Protein AF-A0A9P6GUJ6-F1 (afdb_monomer)

Secondary structure (DSSP, 8-state):
--TTHHHHHHHHHHHHHT----HHHHHHHHHHHTB-TTSPBPPHHHHHHHHTTPPPPHHHHHHHHHHHHHHHHHHHHHHHHHHHHHHHTS-GGGSPPPPP--GGG--HHHHHHHHHHHHHHHHHS---SHHHHHHHHHHHHHHHHHHT----PPPTHHHHHHHHHHHHHHHHHHHHHHHTT----HHHHHHHHHHHHHTT--TT-HHHHHHHHHHHHHHHHHHHHHHHHHHHHHHTT-

Structure (mmCIF, N/CA/C/O backbone):
data_AF-A0A9P6GUJ6-F1
#
_entry.id   AF-A0A9P6GUJ6-F1
#
loop_
_atom_site.group_PDB
_atom_site.id
_atom_site.type_symbol
_atom_site.label_atom_id
_atom_site.label_alt_id
_atom_site.label_comp_id
_atom_site.label_asym_id
_atom_site.label_entity_id
_atom_site.label_seq_id
_atom_site.pdbx_PDB_ins_code
_atom_site.Cartn_x
_atom_site.Cartn_y
_atom_site.Cartn_z
_atom_site.occupancy
_atom_site.B_iso_or_equiv
_atom_site.auth_seq_id
_atom_site.auth_comp_id
_atom_site.auth_asym_id
_atom_site.auth_atom_id
_atom_site.pdbx_PDB_model_num
ATOM 1 N N . MET A 1 1 ? -22.674 45.393 -17.442 1.00 63.75 1 MET A N 1
ATOM 2 C CA . MET A 1 1 ? -22.631 45.263 -18.918 1.00 63.75 1 MET A CA 1
ATOM 3 C C . MET A 1 1 ? -23.116 46.574 -19.539 1.00 63.75 1 MET A C 1
ATOM 5 O O . MET A 1 1 ? -24.108 47.087 -19.028 1.00 63.75 1 MET A O 1
ATOM 9 N N . PRO A 1 2 ? -22.459 47.124 -20.577 1.00 63.38 2 PRO A N 1
ATOM 10 C CA . PRO A 1 2 ? -22.875 48.377 -21.221 1.00 63.38 2 PRO A CA 1
ATOM 11 C C . PRO A 1 2 ? -24.249 48.271 -21.907 1.00 63.38 2 PRO A C 1
ATOM 13 O O . PRO A 1 2 ? -24.712 47.166 -22.218 1.00 63.38 2 PRO A O 1
ATOM 16 N N . ARG A 1 3 ? -24.900 49.414 -22.176 1.00 65.94 3 ARG A N 1
ATOM 17 C CA . ARG A 1 3 ? -26.186 49.469 -22.902 1.00 65.94 3 ARG A CA 1
ATOM 18 C C . ARG A 1 3 ? -26.037 48.801 -24.281 1.00 65.94 3 ARG A C 1
ATOM 20 O O . ARG A 1 3 ? -25.078 49.056 -24.996 1.00 65.94 3 ARG A O 1
ATOM 27 N N . GLY A 1 4 ? -26.950 47.885 -24.617 1.00 76.06 4 GLY A N 1
ATOM 28 C CA . GLY A 1 4 ? -26.925 47.101 -25.865 1.00 76.06 4 GLY A CA 1
ATOM 29 C C . GLY A 1 4 ? -26.062 45.825 -25.853 1.00 76.06 4 GLY A C 1
ATOM 30 O O . GLY A 1 4 ? -26.286 44.940 -26.678 1.00 76.06 4 GLY A O 1
ATOM 31 N N . GLY A 1 5 ? -25.147 45.655 -24.889 1.00 81.12 5 GLY A N 1
ATOM 32 C CA . GLY A 1 5 ? -24.250 44.487 -24.834 1.00 81.12 5 GLY A CA 1
ATOM 33 C C . GLY A 1 5 ? -24.978 43.145 -24.695 1.00 81.12 5 GLY A C 1
ATOM 34 O O . GLY A 1 5 ? -24.567 42.145 -25.278 1.00 81.12 5 GLY A O 1
ATOM 35 N N . TRP A 1 6 ? -26.109 43.134 -23.986 1.00 85.56 6 TRP A N 1
ATOM 36 C CA . TRP A 1 6 ? -26.918 41.929 -23.784 1.00 85.56 6 TRP A CA 1
ATOM 37 C C . TRP A 1 6 ? -27.535 41.382 -25.071 1.00 85.56 6 TRP A C 1
ATOM 39 O O . TRP A 1 6 ? -27.671 40.169 -25.193 1.00 85.56 6 TRP A O 1
ATOM 49 N N . SER A 1 7 ? -27.900 42.253 -26.018 1.00 83.44 7 SER A N 1
ATOM 50 C CA . SER A 1 7 ? -28.468 41.803 -27.294 1.00 83.44 7 SER A CA 1
ATOM 51 C C . SER A 1 7 ? -27.398 41.114 -28.128 1.00 83.44 7 SER A C 1
ATOM 53 O O . SER A 1 7 ? -27.568 39.962 -28.501 1.00 83.44 7 SER A O 1
ATOM 55 N N . LYS A 1 8 ? -26.236 41.762 -28.285 1.00 83.38 8 LYS A N 1
ATOM 56 C CA . LYS A 1 8 ? -25.104 41.198 -29.031 1.00 83.38 8 LYS A CA 1
ATOM 57 C C . LYS A 1 8 ? -24.633 39.862 -28.446 1.00 83.38 8 LYS A C 1
ATOM 59 O O . LYS A 1 8 ? -24.398 38.915 -29.187 1.00 83.38 8 LYS A O 1
ATOM 64 N N . ALA A 1 9 ? -24.532 39.756 -27.119 1.00 83.19 9 ALA A N 1
ATOM 65 C CA . ALA A 1 9 ? -24.136 38.505 -26.470 1.00 83.19 9 ALA A CA 1
ATOM 66 C C . ALA A 1 9 ? -25.173 37.385 -26.651 1.00 83.19 9 ALA A C 1
ATOM 68 O O . ALA A 1 9 ? -24.791 36.239 -26.884 1.00 83.19 9 ALA A O 1
ATOM 69 N N . LYS A 1 10 ? -26.471 37.715 -26.594 1.00 87.81 10 LYS A N 1
ATOM 70 C CA . LYS A 1 10 ? -27.553 36.776 -26.917 1.00 87.81 10 LYS A CA 1
ATOM 71 C C . LYS A 1 10 ? -27.430 36.285 -28.355 1.00 87.81 10 LYS A C 1
ATOM 73 O O . LYS A 1 10 ? -27.536 35.085 -28.575 1.00 87.81 10 LYS A O 1
ATOM 78 N N . ASP A 1 11 ? -27.189 37.180 -29.310 1.00 87.31 11 ASP A N 1
ATOM 79 C CA . ASP A 1 11 ? -27.104 36.826 -30.731 1.00 87.31 11 ASP A CA 1
ATOM 80 C C . ASP A 1 11 ? -25.930 35.870 -30.996 1.00 87.31 11 ASP A C 1
ATOM 82 O O . ASP A 1 11 ? -26.108 34.835 -31.635 1.00 87.31 11 ASP A O 1
ATOM 86 N N . VAL A 1 12 ? -24.763 36.136 -30.396 1.00 86.75 12 VAL A N 1
ATOM 87 C CA . VAL A 1 12 ? -23.600 35.231 -30.458 1.00 86.75 12 VAL A CA 1
ATOM 88 C C . VAL A 1 12 ? -23.898 33.872 -29.815 1.00 86.75 12 VAL A C 1
ATOM 90 O O . VAL A 1 12 ? -23.532 32.834 -30.367 1.00 86.75 12 VAL A O 1
ATOM 93 N N . PHE A 1 13 ? -24.568 33.849 -28.659 1.00 85.69 13 PHE A N 1
ATOM 94 C CA . PHE A 1 13 ? -24.955 32.604 -27.990 1.00 85.69 13 PHE A CA 1
ATOM 95 C C . PHE A 1 13 ? -25.929 31.779 -28.843 1.00 85.69 13 PHE A C 1
ATOM 97 O O . PHE A 1 13 ? -25.705 30.588 -29.061 1.00 85.69 13 PHE A O 1
ATOM 104 N N . CYS A 1 14 ? -26.971 32.422 -29.370 1.00 86.75 14 CYS A N 1
ATOM 105 C CA . CYS A 1 14 ? -27.977 31.795 -30.223 1.00 86.75 14 CYS A CA 1
ATOM 106 C C . CYS A 1 14 ? -27.341 31.208 -31.490 1.00 86.75 14 CYS A C 1
ATOM 108 O O . CYS A 1 14 ? -27.601 30.055 -31.824 1.00 86.75 14 CYS A O 1
ATOM 110 N N . ALA A 1 15 ? -26.429 31.949 -32.132 1.00 86.88 15 ALA A N 1
ATOM 111 C CA . ALA A 1 15 ? -25.692 31.479 -33.302 1.00 86.88 15 ALA A CA 1
ATOM 112 C C . ALA A 1 15 ? -24.793 30.270 -32.988 1.00 86.88 15 ALA A C 1
ATOM 114 O O . ALA A 1 15 ? -24.805 29.277 -33.714 1.00 86.88 15 ALA A O 1
ATOM 115 N N . LYS A 1 16 ? -24.033 30.319 -31.885 1.00 89.25 16 LYS A N 1
ATOM 116 C CA . LYS A 1 16 ? -23.068 29.266 -31.529 1.00 89.25 16 LYS A CA 1
ATOM 117 C C . LYS A 1 16 ? -23.735 27.962 -31.091 1.00 89.25 16 LYS A C 1
ATOM 119 O O . LYS A 1 16 ? -23.236 26.888 -31.410 1.00 89.25 16 LYS A O 1
ATOM 124 N N . PHE A 1 17 ? -24.842 28.058 -30.361 1.00 83.06 17 PHE A N 1
ATOM 125 C CA . PHE A 1 17 ? -25.548 26.902 -29.804 1.00 83.06 17 PHE A CA 1
ATOM 126 C C . PHE A 1 17 ? -26.830 26.547 -30.568 1.00 83.06 17 PHE A C 1
ATOM 128 O O . PHE A 1 17 ? -27.586 25.700 -30.102 1.00 83.06 17 PHE A O 1
ATOM 135 N N . ARG A 1 18 ? -27.079 27.188 -31.723 1.00 83.31 18 ARG A N 1
ATOM 136 C CA . ARG A 1 18 ? -28.279 27.007 -32.565 1.00 83.31 18 ARG A CA 1
ATOM 137 C C . ARG A 1 18 ? -29.584 27.051 -31.759 1.00 83.31 18 ARG A C 1
ATOM 139 O O . ARG A 1 18 ? -30.491 26.255 -31.975 1.00 83.31 18 ARG A O 1
ATOM 146 N N . SER A 1 19 ? -29.654 27.969 -30.800 1.00 80.00 19 SER A N 1
ATOM 147 C CA . SER A 1 19 ? -30.815 28.161 -29.926 1.00 80.00 19 SER A CA 1
ATOM 148 C C . SER A 1 19 ? -31.506 29.483 -30.246 1.00 80.00 19 SER A C 1
ATOM 150 O O . SER A 1 19 ? -30.866 30.405 -30.744 1.00 80.00 19 SER A O 1
ATOM 152 N N . ASN A 1 20 ? -32.808 29.593 -29.969 1.00 84.00 20 ASN A N 1
ATOM 153 C CA . ASN A 1 20 ? -33.551 30.845 -30.119 1.00 84.00 20 ASN A CA 1
ATOM 154 C C . ASN A 1 20 ? -34.115 31.264 -28.760 1.00 84.00 20 ASN A C 1
ATOM 156 O O . ASN A 1 20 ? -35.197 30.840 -28.365 1.00 84.00 20 ASN A O 1
ATOM 160 N N . VAL A 1 21 ? -33.331 32.046 -28.017 1.00 86.00 21 VAL A N 1
ATOM 161 C CA . VAL A 1 21 ? -33.667 32.470 -26.654 1.00 86.00 21 VAL A CA 1
ATOM 162 C C . VAL A 1 21 ? -33.874 33.980 -26.627 1.00 86.00 21 VAL A C 1
ATOM 164 O O . VAL A 1 21 ? -33.055 34.742 -27.142 1.00 86.00 21 VAL A O 1
ATOM 167 N N . GLY A 1 22 ? -34.959 34.435 -25.995 1.00 87.12 22 GLY A N 1
ATOM 168 C CA . GLY A 1 22 ? -35.238 35.861 -25.821 1.00 87.12 22 GLY A CA 1
ATOM 169 C C . GLY A 1 22 ? -34.239 36.549 -24.881 1.00 87.12 22 GLY A C 1
ATOM 170 O O . GLY A 1 22 ? -33.685 35.939 -23.969 1.00 87.12 22 GLY A O 1
ATOM 171 N N . THR A 1 23 ? -34.028 37.862 -25.032 1.00 84.19 23 THR A N 1
ATOM 172 C CA . THR A 1 23 ? -33.016 38.613 -24.253 1.00 84.19 23 THR A CA 1
ATOM 173 C C . THR A 1 23 ? -33.232 38.545 -22.739 1.00 84.19 23 THR A C 1
ATOM 175 O O . THR A 1 23 ? -32.266 38.535 -21.976 1.00 84.19 23 THR A O 1
ATOM 178 N N . LYS A 1 24 ? -34.489 38.499 -22.280 1.00 84.06 24 LYS A N 1
ATOM 179 C CA . LYS A 1 24 ? -34.817 38.361 -20.849 1.00 84.06 24 LYS A CA 1
ATOM 180 C C . LYS A 1 24 ? -34.428 36.983 -20.309 1.00 84.06 24 LYS A C 1
ATOM 182 O O . LYS A 1 24 ? -33.882 36.882 -19.215 1.00 84.06 24 LYS A O 1
ATOM 187 N N . GLU A 1 25 ? -34.667 35.942 -21.090 1.00 84.06 25 GLU A N 1
ATOM 188 C CA . GLU A 1 25 ? -34.376 34.566 -20.706 1.00 84.06 25 GLU A CA 1
ATOM 189 C C . GLU A 1 25 ? -32.876 34.272 -20.765 1.00 84.06 25 GLU A C 1
ATOM 191 O O . GLU A 1 25 ? -32.320 33.724 -19.817 1.00 84.06 25 GLU A O 1
ATOM 196 N N . PHE A 1 26 ? -32.183 34.791 -21.782 1.00 85.31 26 PHE A N 1
ATOM 197 C CA . PHE A 1 26 ? -30.724 34.762 -21.849 1.00 85.31 26 PHE A CA 1
ATOM 198 C C . PHE A 1 26 ? -30.077 35.427 -20.623 1.00 85.31 26 PHE A C 1
ATOM 200 O O . PHE A 1 26 ? -29.163 34.864 -20.023 1.00 85.31 26 PHE A O 1
ATOM 207 N N . LYS A 1 27 ? -30.590 36.588 -20.186 1.00 84.19 27 LYS A N 1
ATOM 208 C CA . LYS A 1 27 ? -30.135 37.243 -18.946 1.00 84.19 27 LYS A CA 1
ATOM 209 C C . LYS A 1 27 ? -30.327 36.351 -17.720 1.00 84.19 27 LYS A C 1
ATOM 211 O O . LYS A 1 27 ? -29.424 36.274 -16.893 1.00 84.19 27 LYS A O 1
ATOM 216 N N . LYS A 1 28 ? -31.468 35.665 -17.611 1.00 83.56 28 LYS A N 1
ATOM 217 C CA . LYS A 1 28 ? -31.773 34.762 -16.491 1.00 83.56 28 LYS A CA 1
ATOM 218 C C . LYS A 1 28 ? -30.835 33.550 -16.470 1.00 83.56 28 LYS A C 1
ATOM 220 O O . LYS A 1 28 ? -30.331 33.192 -15.409 1.00 83.56 28 LYS A O 1
ATOM 225 N N . ILE A 1 29 ? -30.553 32.961 -17.634 1.00 81.88 29 ILE A N 1
ATOM 226 C CA . ILE A 1 29 ? -29.597 31.852 -17.787 1.00 81.88 29 ILE A CA 1
ATOM 227 C C . ILE A 1 29 ? -28.187 32.305 -17.398 1.00 81.88 29 ILE A C 1
ATOM 229 O O . ILE A 1 29 ? -27.529 31.642 -16.597 1.00 81.88 29 ILE A O 1
ATOM 233 N N . ALA A 1 30 ? -27.744 33.455 -17.910 1.00 79.31 30 ALA A N 1
ATOM 234 C CA . ALA A 1 30 ? -26.434 34.015 -17.593 1.00 79.31 30 ALA A CA 1
ATOM 235 C C . ALA A 1 30 ? -26.290 34.322 -16.094 1.00 79.31 30 ALA A C 1
ATOM 237 O O . ALA A 1 30 ? -25.275 33.990 -15.493 1.00 79.31 30 ALA A O 1
ATOM 238 N N . GLN A 1 31 ? -27.319 34.898 -15.468 1.00 77.56 31 GLN A N 1
ATOM 239 C CA . GLN A 1 31 ? -27.329 35.151 -14.026 1.00 77.56 31 GLN A CA 1
ATOM 240 C C . GLN A 1 31 ? -27.263 33.850 -13.225 1.00 77.56 31 GLN A C 1
ATOM 242 O O . GLN A 1 31 ? -26.447 33.757 -12.314 1.00 77.56 31 GLN A O 1
ATOM 247 N N . LYS A 1 32 ? -28.040 32.825 -13.601 1.00 78.56 32 LYS A N 1
ATOM 248 C CA . LYS A 1 32 ? -28.014 31.508 -12.946 1.00 78.56 32 LYS A CA 1
ATOM 249 C C . LYS A 1 32 ? -26.631 30.856 -13.026 1.00 78.56 32 LYS A C 1
ATOM 251 O O . LYS A 1 32 ? -26.165 30.317 -12.032 1.00 78.56 32 LYS A O 1
ATOM 256 N N . ALA A 1 33 ? -25.961 30.948 -14.175 1.00 72.44 33 ALA A N 1
ATOM 257 C CA . ALA A 1 33 ? -24.599 30.440 -14.352 1.00 72.44 33 ALA A CA 1
ATOM 258 C C . ALA A 1 33 ? -23.551 31.200 -13.515 1.00 72.44 33 ALA A C 1
ATOM 260 O O . ALA A 1 33 ? -22.499 30.653 -13.206 1.00 72.44 33 ALA A O 1
ATOM 261 N N . LEU A 1 34 ? -23.845 32.447 -13.142 1.00 68.56 34 LEU A N 1
ATOM 262 C CA . LEU A 1 34 ? -23.007 33.294 -12.293 1.00 68.56 34 LEU A CA 1
ATOM 263 C C . LEU A 1 34 ? -23.439 33.277 -10.819 1.00 68.56 34 LEU A C 1
ATOM 265 O O . LEU A 1 34 ? -22.920 34.062 -10.033 1.00 68.56 34 LEU A O 1
ATOM 269 N N . THR A 1 35 ? -24.389 32.426 -10.423 1.00 71.31 35 THR A N 1
ATOM 270 C CA . THR A 1 35 ? -24.798 32.288 -9.018 1.00 71.31 35 THR A CA 1
ATOM 271 C C . THR A 1 35 ? -24.173 31.020 -8.442 1.00 71.31 35 THR A C 1
ATOM 273 O O . THR A 1 35 ? -24.296 29.950 -9.036 1.00 71.31 35 THR A O 1
ATOM 276 N N . SER A 1 36 ? -23.485 31.124 -7.305 1.00 63.53 36 SER A N 1
ATOM 277 C CA . SER A 1 36 ? -22.897 29.964 -6.630 1.00 63.53 36 SER A CA 1
ATOM 278 C C . SER A 1 36 ? -23.980 29.048 -6.041 1.00 63.53 36 SER A C 1
ATOM 280 O O . SER A 1 36 ? -25.140 29.440 -5.890 1.00 63.53 36 SER A O 1
ATOM 282 N N . SER A 1 37 ? -23.602 27.834 -5.629 1.00 62.38 37 SER A N 1
ATOM 283 C CA . SER A 1 37 ? -24.500 26.892 -4.938 1.00 62.38 37 SER A CA 1
ATOM 284 C C . SER A 1 37 ? -25.066 27.428 -3.615 1.00 62.38 37 SER A C 1
ATOM 286 O O . SER A 1 37 ? -26.081 26.925 -3.144 1.00 62.38 37 SER A O 1
ATOM 288 N N . SER A 1 38 ? -24.453 28.467 -3.037 1.00 63.66 38 SER A N 1
ATOM 289 C CA . SER A 1 38 ? -24.934 29.182 -1.848 1.00 63.66 38 SER A CA 1
ATOM 290 C C . SER A 1 38 ? -25.858 30.369 -2.164 1.00 63.66 38 SER A C 1
ATOM 292 O O . SER A 1 38 ? -26.206 31.130 -1.264 1.00 63.66 38 SER A O 1
ATOM 294 N N . GLY A 1 39 ? -26.254 30.557 -3.430 1.00 65.56 39 GLY A N 1
ATOM 295 C CA . GLY A 1 39 ? -27.200 31.596 -3.854 1.00 65.56 39 GLY A CA 1
ATOM 296 C C . GLY A 1 39 ? -26.613 33.010 -3.944 1.00 65.56 39 GLY A C 1
ATOM 297 O O . GLY A 1 39 ? -27.345 33.957 -4.228 1.00 65.56 39 GLY A O 1
ATOM 298 N N . ARG A 1 40 ? -25.300 33.177 -3.735 1.00 71.00 40 ARG A N 1
ATOM 299 C CA . ARG A 1 40 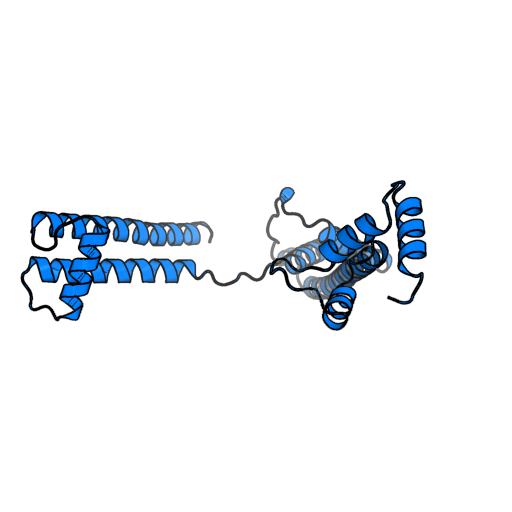? -24.607 34.464 -3.898 1.00 71.00 40 ARG A CA 1
ATOM 300 C C . ARG A 1 40 ? -24.135 34.639 -5.341 1.00 71.00 40 ARG A C 1
ATOM 302 O O . ARG A 1 40 ? -23.658 33.695 -5.968 1.00 71.00 40 ARG A O 1
ATOM 309 N N . GLN A 1 41 ? -24.265 35.852 -5.876 1.00 66.94 41 GLN A N 1
ATOM 310 C CA . GLN A 1 41 ? -23.728 36.182 -7.197 1.00 66.94 41 GLN A CA 1
ATOM 311 C C . GLN A 1 41 ? -22.198 36.214 -7.139 1.00 66.94 41 GLN A C 1
ATOM 313 O O . GLN A 1 41 ? -21.624 36.888 -6.286 1.00 66.94 41 GLN A O 1
ATOM 318 N N . CYS A 1 42 ? -21.560 35.482 -8.048 1.00 63.88 42 CYS A N 1
ATOM 319 C CA . CYS A 1 42 ? -20.115 35.439 -8.210 1.00 63.88 42 CYS A CA 1
ATOM 320 C C . CYS A 1 42 ? -19.611 36.838 -8.578 1.00 63.88 42 CYS A C 1
ATOM 322 O O . CYS A 1 42 ? -20.064 37.442 -9.557 1.00 63.88 42 CYS A O 1
ATOM 324 N N . SER A 1 43 ? -18.699 37.380 -7.771 1.00 64.06 43 SER A N 1
ATOM 325 C CA . SER A 1 43 ? -18.109 38.688 -8.045 1.00 64.06 43 SER A CA 1
ATOM 326 C C . SER A 1 43 ? -17.198 38.623 -9.277 1.00 64.06 43 SER A C 1
ATOM 328 O O . SER A 1 43 ? -16.596 37.592 -9.568 1.00 64.06 43 SER A O 1
ATOM 330 N N . ASN A 1 44 ? -17.013 39.744 -9.989 1.00 61.81 44 ASN A N 1
ATOM 331 C CA . ASN A 1 44 ? -16.054 39.811 -11.107 1.00 61.81 44 ASN A CA 1
ATOM 332 C C . ASN A 1 44 ? -14.643 39.353 -10.691 1.00 61.81 44 ASN A C 1
ATOM 334 O O . ASN A 1 44 ? -13.919 38.768 -11.492 1.00 61.81 44 ASN A O 1
ATOM 338 N N . ARG A 1 45 ? -14.258 39.603 -9.433 1.00 62.00 45 ARG A N 1
ATOM 339 C CA . ARG A 1 45 ? -12.975 39.174 -8.874 1.00 62.00 45 ARG A CA 1
ATOM 340 C C . ARG A 1 45 ? -12.907 37.652 -8.728 1.00 62.00 45 ARG A C 1
ATOM 342 O O . ARG A 1 45 ? -11.916 37.062 -9.139 1.00 62.00 45 ARG A O 1
ATOM 349 N N . GLU A 1 46 ? -13.951 37.018 -8.198 1.00 64.88 46 GLU A N 1
ATOM 350 C CA . GLU A 1 46 ? -14.037 35.553 -8.082 1.00 64.88 46 GLU A CA 1
ATOM 351 C C . GLU A 1 46 ? -14.118 34.870 -9.449 1.00 64.88 46 GLU A C 1
ATOM 353 O O . GLU A 1 46 ? -13.421 33.886 -9.671 1.00 64.88 46 GLU A O 1
ATOM 358 N N . PHE A 1 47 ? -14.873 35.426 -10.400 1.00 61.19 47 PHE A N 1
ATOM 359 C CA . PHE A 1 47 ? -14.941 34.904 -11.766 1.00 61.19 47 PHE A CA 1
ATOM 360 C C . PHE A 1 47 ? -13.572 34.939 -12.462 1.00 61.19 47 PHE A C 1
ATOM 362 O O . PHE A 1 47 ? -13.178 33.976 -13.116 1.00 61.19 47 PHE A O 1
ATOM 369 N N . MET A 1 48 ? -12.808 36.022 -12.285 1.00 58.19 48 MET A N 1
ATOM 370 C CA . MET A 1 48 ? -11.445 36.125 -12.820 1.00 58.19 48 MET A CA 1
ATOM 371 C C . MET A 1 48 ? -10.462 35.179 -12.110 1.00 58.19 48 MET A C 1
ATOM 373 O O . MET A 1 48 ? -9.563 34.650 -12.762 1.00 58.19 48 MET A O 1
ATOM 377 N N . LEU A 1 49 ? -10.653 34.917 -10.810 1.00 60.59 49 LEU A N 1
ATOM 378 C CA . LEU A 1 49 ? -9.879 33.931 -10.040 1.00 60.59 49 LEU A CA 1
ATOM 379 C C . LEU A 1 49 ? -10.242 32.472 -10.384 1.00 60.59 49 LEU A C 1
ATOM 381 O O . LEU A 1 49 ? -9.404 31.581 -10.257 1.00 60.59 49 LEU A O 1
ATOM 385 N N . GLU A 1 50 ? -11.469 32.196 -10.829 1.00 53.38 50 GLU A N 1
ATOM 386 C CA . GLU A 1 50 ? -11.829 30.900 -11.416 1.00 53.38 50 GLU A CA 1
ATOM 387 C C . GLU A 1 50 ? -11.356 30.772 -12.868 1.00 53.38 50 GLU A C 1
ATOM 389 O O . GLU A 1 50 ? -10.972 29.685 -13.295 1.00 53.38 50 GLU A O 1
ATOM 394 N N . ALA A 1 51 ? -11.298 31.869 -13.627 1.00 50.75 51 ALA A N 1
ATOM 395 C CA . ALA A 1 51 ? -10.761 31.871 -14.985 1.00 50.75 51 ALA A CA 1
ATOM 396 C C . ALA A 1 51 ? -9.248 31.579 -15.031 1.00 50.75 51 ALA A C 1
ATOM 398 O O . ALA A 1 51 ? -8.765 31.040 -16.026 1.00 50.75 51 ALA A O 1
ATOM 399 N N . THR A 1 52 ? -8.491 31.863 -13.967 1.00 50.38 52 THR A N 1
ATOM 400 C CA . THR A 1 52 ? -7.104 31.382 -13.813 1.00 50.38 52 THR A CA 1
ATOM 401 C C . THR A 1 52 ? -7.018 29.880 -13.519 1.00 50.38 52 THR A C 1
ATOM 403 O O . THR A 1 52 ? -5.977 29.281 -13.768 1.00 50.38 52 THR A O 1
ATOM 406 N N . LYS A 1 53 ? -8.118 29.227 -13.118 1.00 52.56 53 LYS A N 1
ATOM 407 C CA . LYS A 1 53 ? -8.286 27.759 -13.113 1.00 52.56 53 LYS A CA 1
ATOM 408 C C . LYS A 1 53 ? -8.898 27.256 -14.432 1.00 52.56 53 LYS A C 1
ATOM 410 O O . LYS A 1 53 ? -9.736 26.353 -14.433 1.00 52.56 53 LYS A O 1
ATOM 415 N N . ARG A 1 54 ? -8.534 27.866 -15.569 1.00 53.34 54 ARG A N 1
ATOM 416 C CA . ARG A 1 54 ? -8.978 27.453 -16.913 1.00 53.34 54 ARG A CA 1
ATOM 417 C C . ARG A 1 54 ? -8.846 25.935 -17.065 1.00 53.34 54 ARG A C 1
ATOM 419 O O . ARG A 1 54 ? -7.788 25.370 -16.803 1.00 53.34 54 ARG A O 1
ATOM 426 N N . ARG A 1 55 ? -9.920 25.287 -17.533 1.00 56.22 55 ARG A N 1
ATOM 427 C CA . ARG A 1 55 ? -9.873 23.907 -18.038 1.00 56.22 55 ARG A CA 1
ATOM 428 C C . ARG A 1 55 ? -8.720 23.832 -19.040 1.00 56.22 55 ARG A C 1
ATOM 430 O O . ARG A 1 55 ? -8.746 24.573 -20.023 1.00 56.22 55 ARG A O 1
ATOM 437 N N . LYS A 1 56 ? -7.709 23.008 -18.750 1.00 59.75 56 LYS A N 1
ATOM 438 C CA . LYS A 1 56 ? -6.546 22.824 -19.626 1.00 59.75 56 LYS A CA 1
ATOM 439 C C . LYS A 1 56 ? -7.044 22.523 -21.039 1.00 59.75 56 LYS A C 1
ATOM 441 O O . LYS A 1 56 ? -7.943 21.697 -21.216 1.00 59.75 56 LYS A O 1
ATOM 446 N N . THR A 1 57 ? -6.531 23.240 -22.034 1.00 65.25 57 THR A N 1
ATOM 447 C CA . THR A 1 57 ? -6.839 22.920 -23.429 1.00 65.25 57 THR A CA 1
ATOM 448 C C . THR A 1 57 ? -6.179 21.593 -23.775 1.00 65.25 57 THR A C 1
ATOM 450 O O . THR A 1 57 ? -5.161 21.217 -23.196 1.00 65.25 57 THR A O 1
ATOM 453 N N . VAL A 1 58 ? -6.753 20.878 -24.736 1.00 59.91 58 VAL A N 1
ATOM 454 C CA . VAL A 1 58 ? -6.232 19.584 -25.191 1.00 59.91 58 VAL A CA 1
ATOM 455 C C . VAL A 1 58 ? -4.743 19.680 -25.563 1.00 59.91 58 VAL A C 1
ATOM 457 O O . VAL A 1 58 ? -3.969 18.818 -25.172 1.00 59.91 58 VAL A O 1
ATOM 460 N N . LEU A 1 59 ? -4.321 20.782 -26.195 1.00 63.44 59 LEU A N 1
ATOM 461 C CA . LEU A 1 59 ? -2.914 21.059 -26.514 1.00 63.44 59 LEU A CA 1
ATOM 462 C C . LEU A 1 59 ? -2.024 21.159 -25.266 1.00 63.44 59 LEU A C 1
ATOM 464 O O . LEU A 1 59 ? -1.008 20.481 -25.203 1.00 63.44 59 LEU A O 1
ATOM 468 N N . THR A 1 60 ? -2.441 21.906 -24.238 1.00 65.94 60 THR A N 1
ATOM 469 C CA . THR A 1 60 ? -1.665 22.003 -22.985 1.00 65.94 60 THR A CA 1
ATOM 470 C C . THR A 1 60 ? -1.551 20.664 -22.252 1.00 65.94 60 THR A C 1
ATOM 472 O O . THR A 1 60 ? -0.527 20.388 -21.642 1.00 65.94 60 THR A O 1
ATOM 475 N N . LEU A 1 61 ? -2.566 19.795 -22.344 1.00 61.44 61 LEU A N 1
ATOM 476 C CA . LEU A 1 61 ? -2.496 18.436 -21.793 1.00 61.44 61 LEU A CA 1
ATOM 477 C C . LEU A 1 61 ? -1.533 17.549 -22.592 1.00 61.44 61 LEU A C 1
ATOM 479 O O . LEU A 1 61 ? -0.786 16.778 -21.997 1.00 61.44 61 LEU A O 1
ATOM 483 N N . PHE A 1 62 ? -1.529 17.660 -23.923 1.00 60.78 62 PHE A N 1
ATOM 484 C CA . PHE A 1 62 ? -0.575 16.945 -24.773 1.00 60.78 62 PHE A CA 1
ATOM 485 C C . PHE A 1 62 ? 0.867 17.382 -24.508 1.00 60.78 62 PHE A C 1
ATOM 487 O O . PHE A 1 62 ? 1.734 16.524 -24.362 1.00 60.78 62 PHE A O 1
ATOM 494 N N . GLU A 1 63 ? 1.124 18.684 -24.389 1.00 65.75 63 GLU A N 1
ATOM 495 C CA . GLU A 1 63 ? 2.449 19.224 -24.064 1.00 65.75 63 GLU A CA 1
ATOM 496 C C . GLU A 1 63 ? 2.929 18.738 -22.691 1.00 65.75 63 GLU A C 1
ATOM 498 O O . GLU A 1 63 ? 4.041 18.228 -22.569 1.00 65.75 63 GLU A O 1
ATOM 503 N N . GLU A 1 64 ? 2.077 18.808 -21.665 1.00 65.31 64 GLU A N 1
ATOM 504 C CA . GLU A 1 64 ? 2.401 18.305 -20.326 1.00 65.31 64 GLU A CA 1
ATOM 505 C C . GLU A 1 64 ? 2.682 16.794 -20.315 1.00 65.31 64 GLU A C 1
ATOM 507 O O . GLU A 1 64 ? 3.660 16.361 -19.702 1.00 65.31 64 GLU A O 1
ATOM 512 N N . ASN A 1 65 ? 1.869 15.992 -21.014 1.00 65.88 65 ASN A N 1
ATOM 513 C CA . ASN A 1 65 ? 2.105 14.554 -21.158 1.00 65.88 65 ASN A CA 1
ATOM 514 C C . ASN A 1 65 ? 3.433 14.281 -21.879 1.00 65.88 65 ASN A C 1
ATOM 516 O O . ASN A 1 65 ? 4.222 13.461 -21.421 1.00 65.88 65 ASN A O 1
ATOM 520 N N . THR A 1 66 ? 3.734 15.030 -22.941 1.00 78.38 66 THR A N 1
ATOM 521 C CA . THR A 1 66 ? 4.991 14.906 -23.697 1.00 78.38 66 THR A CA 1
ATOM 522 C C . THR A 1 66 ? 6.207 15.229 -22.824 1.00 78.38 66 THR A C 1
ATOM 524 O O . THR A 1 66 ? 7.214 14.519 -22.861 1.00 78.38 66 THR A O 1
ATOM 527 N N . LEU A 1 67 ? 6.120 16.265 -21.984 1.00 83.75 67 LEU A N 1
ATOM 528 C CA . LEU A 1 67 ? 7.177 16.616 -21.032 1.00 83.75 67 LEU A CA 1
ATOM 529 C C . LEU A 1 67 ? 7.350 15.545 -19.950 1.00 83.75 67 LEU A C 1
ATOM 531 O O . LEU A 1 67 ? 8.478 15.213 -19.582 1.00 83.75 67 LEU A O 1
ATOM 535 N N . PHE A 1 68 ? 6.248 14.978 -19.456 1.00 85.44 68 PHE A N 1
ATOM 536 C CA . PHE A 1 68 ? 6.274 13.893 -18.479 1.00 85.44 68 PHE A CA 1
ATOM 537 C C . PHE A 1 68 ? 6.932 12.627 -19.043 1.00 85.44 68 PHE A C 1
ATOM 539 O O . PHE A 1 68 ? 7.819 12.058 -18.404 1.00 85.44 68 PHE A O 1
ATOM 546 N N . GLU A 1 69 ? 6.559 12.214 -20.253 1.00 87.62 69 GLU A N 1
ATOM 547 C CA . GLU A 1 69 ? 7.168 11.070 -20.935 1.00 87.62 69 GLU A CA 1
ATOM 548 C C . GLU A 1 69 ? 8.654 11.307 -21.223 1.00 87.62 69 GLU A C 1
ATOM 550 O O . GLU A 1 69 ? 9.481 10.426 -20.984 1.00 87.62 69 GLU A O 1
ATOM 555 N N . SER A 1 70 ? 9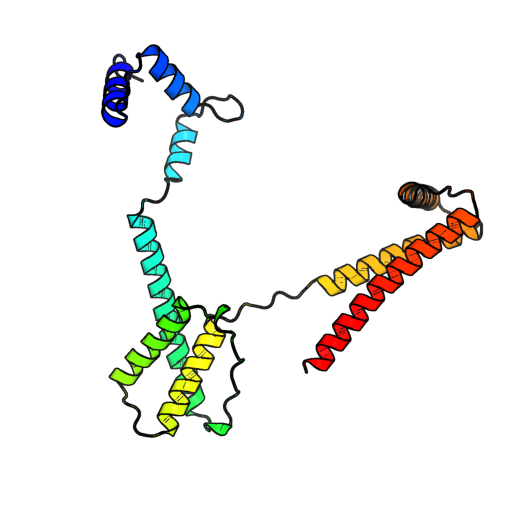.014 12.518 -21.658 1.00 86.88 70 SER A N 1
ATOM 556 C CA . SER A 1 70 ? 10.411 12.907 -21.894 1.00 86.88 70 SER A CA 1
ATOM 557 C C . SER A 1 70 ? 11.241 12.847 -20.612 1.00 86.88 70 SER A C 1
ATOM 559 O O . SER A 1 70 ? 12.377 12.375 -20.624 1.00 86.88 70 SER A O 1
ATOM 561 N N . LYS A 1 71 ? 10.663 13.263 -19.478 1.00 91.62 71 LYS A N 1
ATOM 562 C CA . LYS A 1 71 ? 11.309 13.139 -18.169 1.00 91.62 71 LYS A CA 1
ATOM 563 C C . LYS A 1 71 ? 11.547 11.675 -17.799 1.00 91.62 71 LYS A C 1
ATOM 565 O O . LYS A 1 71 ? 12.655 11.335 -17.402 1.00 91.62 71 LYS A O 1
ATOM 570 N N . ILE A 1 72 ? 10.550 10.804 -17.980 1.00 92.31 72 ILE A N 1
ATOM 571 C CA . ILE A 1 72 ? 10.698 9.360 -17.725 1.00 92.31 72 ILE A CA 1
ATOM 572 C C . ILE A 1 72 ? 11.813 8.767 -18.591 1.00 92.31 72 ILE A C 1
ATOM 574 O O . ILE A 1 72 ? 12.606 7.972 -18.093 1.00 92.31 72 ILE A O 1
ATOM 578 N N . GLN A 1 73 ? 11.904 9.157 -19.864 1.00 91.31 73 GLN A N 1
ATOM 579 C CA . GLN A 1 73 ? 12.970 8.704 -20.762 1.00 91.31 73 GLN A CA 1
ATOM 580 C C . GLN A 1 73 ? 14.355 9.181 -20.305 1.00 91.31 73 GLN A C 1
ATOM 582 O O . GLN A 1 73 ? 15.295 8.387 -20.279 1.00 91.31 73 GLN A O 1
ATOM 587 N N . ALA A 1 74 ? 14.486 10.447 -19.903 1.00 91.31 74 ALA A N 1
ATOM 588 C CA . ALA A 1 74 ? 15.740 10.985 -19.380 1.00 91.31 74 ALA A CA 1
ATO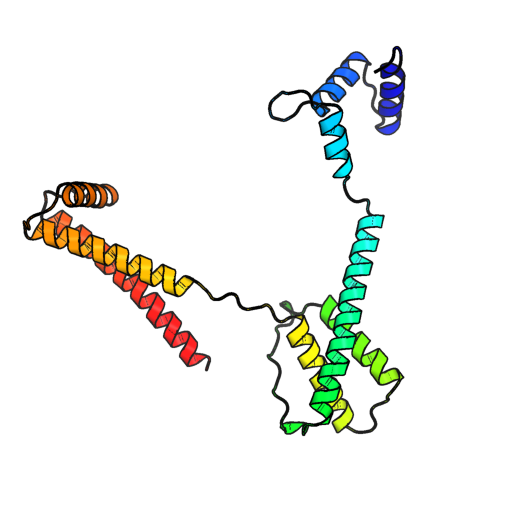M 589 C C . ALA A 1 74 ? 16.168 10.284 -18.078 1.00 91.31 74 ALA A C 1
ATOM 591 O O . ALA A 1 74 ? 17.332 9.900 -17.935 1.00 91.31 74 ALA A O 1
ATOM 592 N N . ASP A 1 75 ? 15.221 10.062 -17.163 1.00 93.56 75 ASP A N 1
ATOM 593 C CA . ASP A 1 75 ? 15.450 9.346 -15.907 1.00 93.56 75 ASP A CA 1
ATOM 594 C C . ASP A 1 75 ? 15.860 7.887 -16.173 1.00 93.56 75 ASP A C 1
ATOM 596 O O . ASP A 1 75 ? 16.836 7.410 -15.590 1.00 93.56 75 ASP A O 1
ATOM 600 N N . ALA A 1 76 ? 15.185 7.201 -17.106 1.00 94.94 76 ALA A N 1
ATOM 601 C CA . ALA A 1 76 ? 15.530 5.8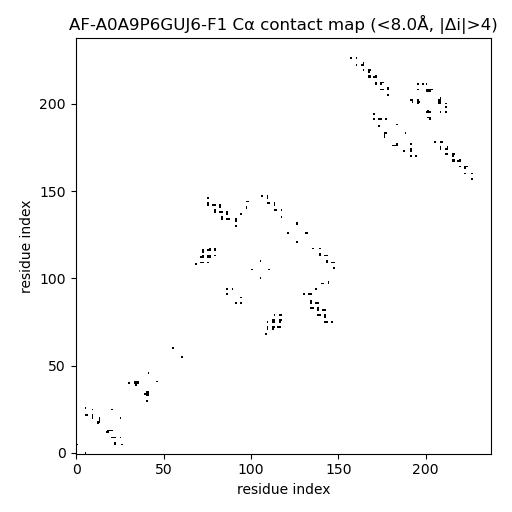42 -17.529 1.00 94.94 76 ALA A CA 1
ATOM 602 C C . ALA A 1 76 ? 16.949 5.766 -18.095 1.00 94.94 76 ALA A C 1
ATOM 604 O O . ALA A 1 76 ? 17.721 4.891 -17.713 1.00 94.94 76 ALA A O 1
ATOM 605 N N . LEU A 1 77 ? 17.321 6.697 -18.978 1.00 93.62 77 LEU A N 1
ATOM 606 C CA . LEU A 1 77 ? 18.648 6.726 -19.586 1.00 93.62 77 LEU A CA 1
ATOM 607 C C . LEU A 1 77 ? 19.745 6.957 -18.544 1.00 93.62 77 LEU A C 1
ATOM 609 O O . LEU A 1 77 ? 20.777 6.283 -18.571 1.00 93.62 77 LEU A O 1
ATOM 613 N N . LYS A 1 78 ? 19.525 7.905 -17.627 1.00 95.00 78 LYS A N 1
ATOM 614 C CA . LYS A 1 78 ? 20.458 8.198 -16.537 1.00 95.00 78 LYS A CA 1
ATOM 615 C C . LYS A 1 78 ? 20.652 6.969 -15.651 1.00 95.00 78 LYS A C 1
ATOM 617 O O . LYS A 1 78 ? 21.788 6.554 -15.427 1.00 95.00 78 LYS A O 1
ATOM 622 N N . LEU A 1 79 ? 19.550 6.374 -15.200 1.00 95.44 79 LEU A N 1
ATOM 623 C CA . LEU A 1 79 ? 19.573 5.229 -14.299 1.00 95.44 79 LEU A CA 1
ATOM 624 C C . LEU A 1 79 ? 20.173 3.989 -14.966 1.00 95.44 79 LEU A C 1
ATOM 626 O O . LEU A 1 79 ? 20.999 3.305 -14.370 1.00 95.44 79 LEU A O 1
ATOM 630 N N . PHE A 1 80 ? 19.823 3.724 -16.224 1.00 96.19 80 PHE A N 1
ATOM 631 C CA . PHE A 1 80 ? 20.385 2.616 -16.990 1.00 96.19 80 PHE A CA 1
ATOM 632 C C . PHE A 1 80 ? 21.910 2.718 -17.101 1.00 96.19 80 PHE A C 1
ATOM 634 O O . PHE A 1 80 ? 22.606 1.737 -16.840 1.00 96.19 80 PHE A O 1
ATOM 641 N N . LYS A 1 81 ? 22.446 3.903 -17.429 1.00 93.75 81 LYS A N 1
ATOM 642 C CA . LYS A 1 81 ? 23.901 4.127 -17.509 1.00 93.75 81 LYS A CA 1
ATOM 643 C C . LYS A 1 81 ? 24.593 3.887 -16.166 1.00 93.75 81 LYS A C 1
ATOM 645 O O . LYS A 1 81 ? 25.654 3.267 -16.142 1.00 93.75 81 LYS A O 1
ATOM 650 N N . GLU A 1 82 ? 23.982 4.337 -15.072 1.00 94.69 82 GLU A N 1
ATOM 651 C CA . GLU A 1 82 ? 24.476 4.108 -13.710 1.00 94.69 82 GLU A CA 1
ATOM 652 C C . GLU A 1 82 ? 24.479 2.616 -13.343 1.00 94.69 82 GLU A C 1
ATOM 654 O O . GLU A 1 82 ? 25.483 2.088 -12.875 1.00 94.69 82 GLU A O 1
ATOM 659 N N . LYS A 1 83 ? 23.390 1.883 -13.600 1.00 93.94 83 LYS A N 1
ATOM 660 C CA . LYS A 1 83 ? 23.342 0.445 -13.284 1.00 93.94 83 LYS A CA 1
ATOM 661 C C . LYS A 1 83 ? 24.263 -0.376 -14.174 1.00 93.94 83 LYS A C 1
ATOM 663 O O . LYS A 1 83 ? 24.883 -1.326 -13.701 1.00 93.94 83 LYS A O 1
ATOM 668 N N . LEU A 1 84 ? 24.397 0.001 -15.442 1.00 93.12 84 LEU A N 1
ATOM 669 C CA . LEU A 1 84 ? 25.301 -0.670 -16.364 1.00 93.12 84 LEU A CA 1
ATOM 670 C C . LEU A 1 84 ? 26.769 -0.492 -15.953 1.00 93.12 84 LEU A C 1
ATOM 672 O O . LEU A 1 84 ? 27.542 -1.441 -16.078 1.00 93.12 84 LEU A O 1
ATOM 676 N N . SER A 1 85 ? 27.170 0.684 -15.457 1.00 91.62 85 SER A N 1
ATOM 677 C CA . SER A 1 85 ? 28.543 0.892 -14.975 1.00 91.62 85 SER A CA 1
ATOM 678 C C . SER A 1 85 ? 28.849 0.053 -13.731 1.00 91.62 85 SER A C 1
ATOM 680 O O . SER A 1 85 ? 29.936 -0.517 -13.655 1.00 91.62 85 SER A O 1
ATOM 682 N N . LEU A 1 86 ? 27.882 -0.102 -12.820 1.00 90.69 86 LEU A N 1
ATOM 683 C CA . LEU A 1 86 ? 28.001 -0.975 -11.647 1.00 90.69 86 LEU A CA 1
ATOM 684 C C . LEU A 1 86 ? 28.111 -2.455 -12.040 1.00 90.69 86 LEU A C 1
ATOM 686 O O . LEU A 1 86 ? 29.029 -3.147 -11.607 1.00 90.69 86 LEU A O 1
ATOM 690 N N . ILE A 1 87 ? 27.225 -2.937 -12.918 1.00 90.50 87 ILE A N 1
ATOM 691 C CA . ILE A 1 87 ? 27.207 -4.345 -13.352 1.00 90.50 87 ILE A CA 1
ATOM 692 C C . ILE A 1 87 ? 28.477 -4.723 -14.124 1.00 90.50 87 ILE A C 1
ATOM 694 O O . ILE A 1 87 ? 28.937 -5.859 -14.048 1.00 90.50 87 ILE A O 1
ATOM 698 N N . LYS A 1 88 ? 29.091 -3.783 -14.852 1.00 87.50 88 LYS A N 1
ATOM 699 C CA . LYS A 1 88 ? 30.368 -4.034 -15.542 1.00 87.50 88 LYS A CA 1
ATOM 700 C C . LYS A 1 88 ? 31.511 -4.405 -14.594 1.00 87.50 88 LYS A C 1
ATOM 702 O O . LYS A 1 88 ? 32.441 -5.070 -15.037 1.00 87.50 88 LYS A O 1
ATOM 707 N N . GLN A 1 89 ? 31.446 -3.988 -13.331 1.00 87.88 89 GLN A N 1
ATOM 708 C CA . GLN A 1 89 ? 32.464 -4.284 -12.319 1.00 87.88 89 GLN A CA 1
ATOM 709 C C . GLN A 1 89 ? 32.240 -5.638 -11.628 1.00 87.88 89 GLN A C 1
ATOM 711 O O . GLN A 1 89 ? 33.117 -6.101 -10.905 1.00 87.88 89 GLN A O 1
ATOM 716 N N . GLN A 1 90 ? 31.090 -6.277 -11.853 1.00 87.31 90 GLN A N 1
ATOM 717 C CA . GLN A 1 90 ? 30.698 -7.534 -11.220 1.00 87.31 90 GLN A CA 1
ATOM 718 C C . GLN A 1 90 ? 30.716 -8.694 -12.220 1.00 87.31 90 GLN A C 1
ATOM 720 O O . GLN A 1 90 ? 30.614 -8.515 -13.443 1.00 87.31 90 GLN A O 1
ATOM 725 N N . ARG A 1 91 ? 30.848 -9.917 -11.697 1.00 86.62 91 ARG A N 1
ATOM 726 C CA . ARG A 1 91 ? 30.634 -11.126 -12.497 1.00 86.62 91 ARG A CA 1
ATOM 727 C C . ARG A 1 91 ? 29.144 -11.296 -12.774 1.00 86.62 91 ARG A C 1
ATOM 729 O O . ARG A 1 91 ? 28.307 -10.936 -11.952 1.00 86.62 91 ARG A O 1
ATOM 736 N N . VAL A 1 92 ? 28.807 -11.847 -13.938 1.00 85.88 92 VAL A N 1
ATOM 737 C CA . VAL A 1 92 ? 27.407 -11.972 -14.385 1.00 85.88 92 VAL A CA 1
ATOM 738 C C . VAL A 1 92 ? 26.602 -12.869 -13.438 1.00 85.88 92 VAL A C 1
ATOM 740 O O . VAL A 1 92 ? 25.412 -12.635 -13.236 1.00 85.88 92 VAL A O 1
ATOM 743 N N . GLU A 1 93 ? 27.254 -13.865 -12.840 1.00 86.44 93 GLU A N 1
ATOM 744 C CA . GLU A 1 93 ? 26.675 -14.836 -11.912 1.00 86.44 93 GLU A CA 1
ATOM 745 C C . GLU A 1 93 ? 26.359 -14.246 -10.530 1.00 86.44 93 GLU A C 1
ATOM 747 O O . GLU A 1 93 ? 25.501 -14.773 -9.825 1.00 86.44 93 GLU A O 1
ATOM 752 N N . GLU A 1 94 ? 27.036 -13.160 -10.148 1.00 87.31 94 GLU A N 1
ATOM 753 C CA . GLU A 1 94 ? 26.936 -12.538 -8.820 1.00 87.31 94 GLU A CA 1
ATOM 754 C C . GLU A 1 94 ? 25.834 -11.471 -8.746 1.00 87.31 94 GLU A C 1
ATOM 756 O O . GLU A 1 94 ? 25.466 -11.029 -7.658 1.00 87.31 94 GLU A O 1
ATOM 761 N N . VAL A 1 95 ? 25.281 -11.060 -9.890 1.00 84.62 95 VAL A N 1
ATOM 762 C CA . VAL A 1 95 ? 24.233 -10.036 -9.943 1.00 84.62 95 VAL A CA 1
ATOM 763 C C . VAL A 1 95 ? 22.924 -10.587 -9.374 1.00 84.62 95 VAL A C 1
ATOM 765 O O . VAL A 1 95 ? 22.394 -11.602 -9.838 1.00 84.62 95 VAL A O 1
ATOM 768 N N . GLU A 1 96 ? 22.361 -9.879 -8.392 1.00 82.94 96 GLU A N 1
ATOM 769 C CA . GLU A 1 96 ? 21.085 -10.251 -7.784 1.00 82.94 96 GLU A CA 1
ATOM 770 C C . GLU A 1 96 ? 19.955 -10.329 -8.818 1.00 82.94 96 GLU A C 1
ATOM 772 O O . GLU A 1 96 ? 19.768 -9.456 -9.672 1.00 82.94 96 GLU A O 1
ATOM 777 N N . ARG A 1 97 ? 19.140 -11.382 -8.709 1.00 84.81 97 ARG A N 1
ATOM 778 C CA . ARG A 1 97 ? 17.979 -11.562 -9.583 1.00 84.81 97 ARG A CA 1
ATOM 779 C C . ARG A 1 97 ? 16.883 -10.559 -9.236 1.00 84.81 97 ARG A C 1
ATOM 781 O O . ARG A 1 97 ? 16.473 -10.429 -8.084 1.00 84.81 97 ARG A O 1
ATOM 788 N N . THR A 1 98 ? 16.337 -9.918 -10.263 1.00 87.69 98 THR A N 1
ATOM 789 C CA . THR A 1 98 ? 15.170 -9.043 -10.121 1.00 87.69 98 THR A CA 1
ATOM 790 C C . THR A 1 98 ? 13.895 -9.840 -9.839 1.00 87.69 98 THR A C 1
ATOM 792 O O . THR A 1 98 ? 13.772 -11.030 -10.154 1.00 87.69 98 THR A O 1
ATOM 795 N N . LYS A 1 99 ? 12.920 -9.193 -9.193 1.00 85.75 99 LYS A N 1
ATOM 796 C CA . LYS A 1 99 ? 11.654 -9.844 -8.827 1.00 85.75 99 LYS A CA 1
ATOM 797 C C . LYS A 1 99 ? 10.825 -10.126 -10.076 1.00 85.75 99 LYS A C 1
ATOM 799 O O . LYS A 1 99 ? 10.677 -9.262 -10.932 1.00 85.75 99 LYS A O 1
ATOM 804 N N . LYS A 1 100 ? 10.195 -11.304 -10.137 1.00 87.38 100 LYS A N 1
ATOM 805 C CA . LYS A 1 100 ? 9.224 -11.618 -11.196 1.00 87.38 100 LYS A CA 1
ATOM 806 C C . LYS A 1 100 ? 8.019 -10.678 -11.115 1.00 87.38 100 LYS A C 1
ATOM 808 O O . LYS A 1 100 ? 7.462 -10.460 -10.037 1.00 87.38 100 LYS A O 1
ATOM 813 N N . ILE A 1 101 ? 7.595 -10.167 -12.267 1.00 84.50 101 ILE A N 1
ATOM 814 C CA . ILE A 1 101 ? 6.484 -9.221 -12.395 1.00 84.50 101 ILE A CA 1
ATOM 815 C C . ILE A 1 101 ? 5.386 -9.882 -13.225 1.00 84.50 101 ILE A C 1
ATOM 817 O O . ILE A 1 101 ? 5.654 -10.491 -14.256 1.00 84.50 101 ILE A O 1
ATOM 821 N N . SER A 1 102 ? 4.143 -9.797 -12.751 1.00 88.62 102 SER A N 1
ATOM 822 C CA . SER A 1 102 ? 2.978 -10.252 -13.516 1.00 88.62 102 SER A CA 1
ATOM 823 C C . SER A 1 102 ? 2.746 -9.323 -14.706 1.00 88.62 102 SER A C 1
ATOM 825 O O . SER A 1 102 ? 2.828 -8.107 -14.538 1.00 88.62 102 SER A O 1
ATOM 827 N N . SER A 1 103 ? 2.388 -9.875 -15.868 1.00 86.19 103 SER A N 1
ATOM 828 C CA . SER A 1 103 ? 2.080 -9.112 -17.089 1.00 86.19 103 SER A CA 1
ATOM 829 C C . SER A 1 103 ? 1.045 -8.004 -16.864 1.00 86.19 103 SER A C 1
ATOM 831 O O . SER A 1 103 ? 1.183 -6.915 -17.404 1.00 86.19 103 SER A O 1
ATOM 833 N N . LEU A 1 104 ? 0.067 -8.231 -15.981 1.00 88.12 104 LEU A N 1
ATOM 834 C CA . LEU A 1 104 ? -0.973 -7.254 -15.631 1.00 88.12 104 LEU A CA 1
ATOM 835 C C . LEU A 1 104 ? -0.462 -6.049 -14.823 1.00 88.12 104 LEU A C 1
ATOM 837 O O . LEU A 1 104 ? -1.187 -5.077 -14.640 1.00 88.12 104 LEU A O 1
ATOM 841 N N . LYS A 1 105 ? 0.753 -6.130 -14.269 1.00 86.94 105 LYS A N 1
ATOM 842 C CA . LYS A 1 105 ? 1.368 -5.085 -13.432 1.00 86.94 105 LYS A CA 1
ATOM 843 C C . LYS A 1 105 ? 2.524 -4.374 -14.131 1.00 86.94 105 LYS A C 1
ATOM 845 O O . LYS A 1 105 ? 3.231 -3.604 -13.481 1.00 86.94 105 LYS A O 1
ATOM 850 N N . VAL A 1 106 ? 2.751 -4.667 -15.409 1.00 90.19 106 VAL A N 1
ATOM 851 C CA . VAL A 1 106 ? 3.795 -4.016 -16.194 1.00 90.19 106 VAL A CA 1
ATOM 852 C C . VAL A 1 106 ? 3.357 -2.589 -16.514 1.00 90.19 106 VAL A C 1
ATOM 854 O O . VAL A 1 106 ? 2.270 -2.359 -17.034 1.00 90.19 106 VAL A O 1
ATOM 857 N N . ASP A 1 107 ? 4.212 -1.632 -16.178 1.00 92.31 107 ASP A N 1
ATOM 858 C CA . ASP A 1 107 ? 4.094 -0.239 -16.575 1.00 92.31 107 ASP A CA 1
ATOM 859 C C . ASP A 1 107 ? 4.741 -0.097 -17.954 1.00 92.31 107 ASP A C 1
ATOM 861 O O . ASP A 1 107 ? 5.967 -0.048 -18.078 1.00 92.31 107 ASP A O 1
ATOM 865 N N . THR A 1 108 ? 3.908 -0.101 -18.994 1.00 92.75 108 THR A N 1
ATOM 866 C CA . THR A 1 108 ? 4.358 -0.081 -20.391 1.00 92.75 108 THR A CA 1
ATOM 867 C C . THR A 1 108 ? 5.160 1.173 -20.712 1.00 92.75 108 THR A C 1
ATOM 869 O O . THR A 1 108 ? 6.180 1.080 -21.382 1.00 92.75 108 THR A O 1
ATOM 872 N N . LEU A 1 109 ? 4.782 2.327 -20.155 1.00 92.44 109 LEU A N 1
ATOM 873 C CA . LEU A 1 109 ? 5.476 3.589 -20.401 1.00 92.44 109 LEU A CA 1
ATOM 874 C C . LEU A 1 109 ? 6.915 3.561 -19.868 1.00 92.44 109 LEU A C 1
ATOM 876 O O . LEU A 1 109 ? 7.854 3.964 -20.556 1.00 92.44 109 LEU A O 1
ATOM 880 N N . ARG A 1 110 ? 7.104 3.074 -18.637 1.00 93.94 110 ARG A N 1
ATOM 881 C CA . ARG A 1 110 ? 8.446 2.924 -18.051 1.00 93.94 110 ARG A CA 1
ATOM 882 C C . ARG A 1 110 ? 9.243 1.820 -18.736 1.00 93.94 110 ARG A C 1
ATOM 884 O O . ARG A 1 110 ? 10.452 1.969 -18.890 1.00 93.94 110 ARG A O 1
ATOM 891 N N . LEU A 1 111 ? 8.588 0.736 -19.151 1.00 94.81 111 LEU A N 1
ATOM 892 C CA . LEU A 1 111 ? 9.237 -0.338 -19.899 1.00 94.81 111 LEU A CA 1
ATOM 893 C C . LEU A 1 111 ? 9.778 0.180 -21.237 1.00 94.81 111 LEU A C 1
ATOM 895 O O . LEU A 1 111 ? 10.955 -0.021 -21.526 1.00 94.81 111 LEU A O 1
ATOM 899 N N . ASP A 1 112 ? 8.966 0.914 -21.996 1.00 95.19 112 ASP A N 1
ATOM 900 C CA . ASP A 1 112 ? 9.363 1.508 -23.275 1.00 95.19 112 ASP A CA 1
ATOM 901 C C . ASP A 1 112 ? 10.513 2.506 -23.107 1.00 95.19 112 ASP A C 1
ATOM 903 O O . ASP A 1 112 ? 11.442 2.533 -23.914 1.00 95.19 112 ASP A O 1
ATOM 907 N N . ALA A 1 113 ? 10.503 3.301 -22.032 1.00 95.50 113 ALA A N 1
ATOM 908 C CA . ALA A 1 113 ? 11.605 4.205 -21.713 1.00 95.50 113 ALA A CA 1
ATOM 909 C C . ALA A 1 113 ? 12.926 3.454 -21.457 1.00 95.50 113 ALA A C 1
ATOM 911 O O . ALA A 1 113 ? 13.975 3.875 -21.946 1.00 95.50 113 ALA A O 1
ATOM 912 N N . VAL A 1 114 ? 12.880 2.323 -20.744 1.00 96.56 114 VAL A N 1
ATOM 913 C CA . VAL A 1 114 ? 14.057 1.467 -20.520 1.00 96.56 114 VAL A CA 1
ATOM 914 C C . VAL A 1 114 ? 14.520 0.810 -21.821 1.00 96.56 114 VAL A C 1
ATOM 916 O O . VAL A 1 114 ? 15.717 0.808 -22.099 1.00 96.56 114 VAL A O 1
ATOM 919 N N . ILE A 1 115 ? 13.599 0.307 -22.650 1.00 95.94 115 ILE A N 1
ATOM 920 C CA . ILE A 1 115 ? 13.929 -0.274 -23.961 1.00 95.94 115 ILE A CA 1
ATOM 921 C C . ILE A 1 115 ? 14.648 0.762 -24.835 1.00 95.94 115 ILE A C 1
ATOM 923 O O . ILE A 1 115 ? 15.718 0.471 -25.366 1.00 95.94 115 ILE A O 1
ATOM 927 N N . LYS A 1 116 ? 14.129 1.993 -24.916 1.00 94.81 116 LYS A N 1
ATOM 928 C CA . LYS A 1 116 ? 14.764 3.095 -25.660 1.00 94.81 116 LYS A CA 1
ATOM 929 C C . LYS A 1 116 ? 16.140 3.469 -25.108 1.00 94.81 116 LYS A C 1
ATOM 931 O O . LYS A 1 116 ? 17.044 3.786 -25.882 1.00 94.81 116 LYS A O 1
ATOM 936 N N . ALA A 1 117 ? 16.329 3.427 -23.788 1.00 94.56 117 ALA A N 1
ATOM 937 C CA . ALA A 1 117 ? 17.634 3.669 -23.176 1.00 94.56 117 ALA A CA 1
ATOM 938 C C . ALA A 1 117 ? 18.665 2.605 -23.594 1.00 94.56 117 ALA A C 1
ATOM 940 O O . ALA A 1 117 ? 19.793 2.953 -23.949 1.00 94.56 117 ALA A O 1
ATOM 941 N N . VAL A 1 118 ? 18.262 1.328 -23.613 1.00 95.88 118 VAL A N 1
ATOM 942 C CA . VAL A 1 118 ? 19.098 0.222 -24.109 1.00 95.88 118 VAL A CA 1
ATOM 943 C C . VAL A 1 118 ? 19.391 0.396 -25.597 1.00 95.88 118 VAL A C 1
ATOM 945 O O . VAL A 1 118 ? 20.547 0.303 -25.994 1.00 95.88 118 VAL A O 1
ATOM 948 N N . GLU A 1 119 ? 18.377 0.693 -26.414 1.00 94.44 119 GLU A N 1
ATOM 949 C CA . GLU A 1 119 ? 18.530 0.897 -27.860 1.00 94.44 119 GLU A CA 1
ATOM 950 C C . GLU A 1 119 ? 19.534 2.015 -28.168 1.00 94.44 119 GLU A C 1
ATOM 952 O O . GLU A 1 119 ? 20.452 1.829 -28.967 1.00 94.44 119 GLU A O 1
ATOM 957 N N . THR A 1 120 ? 19.400 3.153 -27.481 1.00 91.44 120 THR A N 1
ATOM 958 C CA . THR A 1 120 ? 20.311 4.297 -27.618 1.00 91.44 120 THR A CA 1
ATOM 959 C C . THR A 1 120 ? 21.744 3.890 -27.280 1.00 91.44 120 THR A C 1
ATOM 961 O O . THR A 1 120 ? 22.668 4.223 -28.011 1.00 91.44 120 THR A O 1
ATOM 964 N N . TYR A 1 121 ? 21.937 3.125 -26.202 1.00 93.12 121 TYR A N 1
ATOM 965 C CA . TYR A 1 121 ? 23.261 2.653 -25.809 1.00 93.12 121 TYR A CA 1
ATOM 966 C C . TYR A 1 121 ? 23.865 1.661 -26.811 1.00 93.12 121 TYR A C 1
ATOM 968 O O . TYR A 1 121 ? 25.039 1.772 -27.149 1.00 93.12 121 TYR A O 1
ATOM 976 N N . VAL A 1 122 ? 23.080 0.693 -27.288 1.00 93.75 122 VAL A N 1
ATOM 977 C CA . VAL A 1 122 ? 23.537 -0.353 -28.222 1.00 93.75 122 VAL A CA 1
ATOM 978 C C . VAL A 1 122 ? 23.880 0.221 -29.596 1.00 93.75 122 VAL A C 1
ATOM 980 O O . VAL A 1 122 ? 24.765 -0.307 -30.273 1.00 93.75 122 VAL A O 1
ATOM 983 N N . ARG A 1 123 ? 23.217 1.314 -29.991 1.00 92.19 123 ARG A N 1
ATOM 984 C CA . ARG A 1 123 ? 23.536 2.063 -31.210 1.00 92.19 123 ARG A CA 1
ATOM 985 C C . ARG A 1 123 ? 24.964 2.613 -31.186 1.00 92.19 123 ARG A C 1
ATOM 987 O O . ARG A 1 123 ? 25.644 2.547 -32.203 1.00 92.19 123 ARG A O 1
ATOM 994 N N . ASP A 1 124 ? 25.416 3.086 -30.026 1.00 90.25 124 ASP A N 1
ATOM 995 C CA . ASP A 1 124 ? 26.779 3.591 -29.830 1.00 90.25 124 ASP A CA 1
ATOM 996 C C . ASP A 1 124 ? 27.777 2.458 -29.515 1.00 90.25 124 ASP A C 1
ATOM 998 O O . ASP A 1 124 ? 28.942 2.509 -29.909 1.00 90.25 124 ASP A O 1
ATOM 1002 N N . TYR A 1 125 ? 27.328 1.419 -28.801 1.00 88.88 125 TYR A N 1
ATOM 1003 C CA . TYR A 1 125 ? 28.156 0.319 -28.306 1.00 88.88 125 TYR A CA 1
ATOM 1004 C C . TYR A 1 125 ? 27.499 -1.034 -28.577 1.00 88.88 125 TYR A C 1
ATOM 1006 O O . TYR A 1 125 ? 26.806 -1.600 -27.726 1.00 88.88 125 TYR A O 1
ATOM 1014 N N . THR A 1 126 ? 27.756 -1.590 -29.758 1.00 90.62 126 THR A N 1
ATOM 1015 C CA . THR A 1 126 ? 27.245 -2.914 -30.118 1.00 90.62 126 THR A CA 1
ATOM 1016 C C . THR A 1 126 ? 27.879 -3.998 -29.229 1.00 90.62 126 THR A C 1
ATOM 1018 O O . THR A 1 126 ? 29.111 -4.103 -29.192 1.00 90.62 126 THR A O 1
ATOM 1021 N N . PRO A 1 127 ? 27.082 -4.812 -28.507 1.00 91.88 127 PRO A N 1
ATOM 1022 C CA . PRO A 1 127 ? 27.608 -5.883 -27.667 1.00 91.88 127 PRO A CA 1
ATOM 1023 C C . PRO A 1 127 ? 28.286 -6.947 -28.534 1.00 91.88 127 PRO A C 1
ATOM 1025 O O . PRO A 1 127 ? 27.742 -7.360 -29.557 1.00 91.88 127 PRO A O 1
ATOM 1028 N N . LYS A 1 128 ? 29.478 -7.394 -28.123 1.00 92.81 128 LYS A N 1
ATOM 1029 C CA . LYS A 1 128 ? 30.282 -8.362 -28.892 1.00 92.81 128 LYS A CA 1
ATOM 1030 C C . LYS A 1 128 ? 30.258 -9.760 -28.289 1.00 92.81 128 LYS A C 1
ATOM 1032 O O . LYS A 1 128 ? 30.518 -10.734 -28.988 1.00 92.81 128 LYS A O 1
ATOM 1037 N N . THR A 1 129 ? 29.961 -9.863 -26.996 1.00 93.75 129 THR A N 1
ATOM 1038 C CA . THR A 1 129 ? 29.970 -11.129 -26.260 1.00 93.75 129 THR A CA 1
ATOM 1039 C C . THR A 1 129 ? 28.618 -11.413 -25.618 1.00 93.75 129 THR A C 1
ATOM 1041 O O . THR A 1 129 ? 27.839 -10.503 -25.327 1.00 93.75 129 THR A O 1
ATOM 1044 N N . MET A 1 130 ? 28.354 -12.689 -25.330 1.00 92.94 130 MET A N 1
ATOM 1045 C CA . MET A 1 130 ? 27.155 -13.087 -24.587 1.00 92.94 130 MET A CA 1
ATOM 1046 C C . MET A 1 130 ? 27.123 -12.466 -23.183 1.00 92.94 130 MET A C 1
ATOM 1048 O O . MET A 1 130 ? 26.061 -12.103 -22.684 1.00 92.94 130 MET A O 1
ATOM 1052 N N . SER A 1 131 ? 28.292 -12.273 -22.566 1.00 91.00 131 SER A N 1
ATOM 1053 C CA . SER A 1 131 ? 28.414 -11.578 -21.284 1.00 91.00 131 SER A CA 1
ATOM 1054 C C . SER A 1 131 ? 27.981 -10.115 -21.382 1.00 91.00 131 SER A C 1
ATOM 1056 O O . SER A 1 131 ? 27.315 -9.627 -20.475 1.00 91.00 131 SER A O 1
ATOM 1058 N N . ASP A 1 132 ? 28.289 -9.415 -22.477 1.00 90.88 132 ASP A N 1
ATOM 1059 C CA . ASP A 1 132 ? 27.825 -8.035 -22.678 1.00 90.88 132 ASP A CA 1
ATOM 1060 C C . ASP A 1 132 ? 26.302 -7.973 -22.804 1.00 90.88 132 ASP A C 1
ATOM 1062 O O . ASP A 1 132 ? 25.667 -7.126 -22.177 1.00 90.88 132 ASP A O 1
ATOM 1066 N N . ILE A 1 133 ? 25.709 -8.912 -23.549 1.00 93.06 133 ILE A N 1
ATOM 1067 C CA . ILE A 1 133 ? 24.250 -9.039 -23.672 1.00 93.06 133 ILE A CA 1
ATOM 1068 C C . ILE A 1 133 ? 23.625 -9.299 -22.297 1.00 93.06 133 ILE A C 1
ATOM 1070 O O . ILE A 1 133 ? 22.665 -8.628 -21.918 1.00 93.06 133 ILE A O 1
ATOM 1074 N N . ALA A 1 134 ? 24.189 -10.225 -21.518 1.00 92.81 134 ALA A N 1
ATOM 1075 C CA . ALA A 1 134 ? 23.701 -10.537 -20.179 1.00 92.81 134 ALA A CA 1
ATOM 1076 C C . ALA A 1 134 ? 23.743 -9.310 -19.253 1.00 92.81 134 ALA A C 1
ATOM 1078 O O . ALA A 1 134 ? 22.746 -9.006 -18.597 1.00 92.81 134 ALA A O 1
ATOM 1079 N N . ARG A 1 135 ? 24.847 -8.551 -19.261 1.00 93.06 135 ARG A N 1
ATOM 1080 C CA . ARG A 1 135 ? 24.985 -7.320 -18.465 1.00 93.06 135 ARG A CA 1
ATOM 1081 C C . ARG A 1 135 ? 23.985 -6.241 -18.879 1.00 93.06 135 ARG A C 1
ATOM 1083 O O . ARG A 1 135 ? 23.423 -5.574 -18.013 1.00 93.06 135 ARG A O 1
ATOM 1090 N N . LEU A 1 136 ? 23.732 -6.077 -20.180 1.00 94.12 136 LEU A N 1
ATOM 1091 C CA . LEU A 1 136 ? 22.725 -5.138 -20.689 1.00 94.12 136 LEU A CA 1
ATOM 1092 C C . LEU A 1 136 ? 21.318 -5.513 -20.213 1.00 94.12 136 LEU A C 1
ATOM 1094 O O . LEU A 1 136 ? 20.584 -4.651 -19.730 1.00 94.12 136 LEU A O 1
ATOM 1098 N N . LEU A 1 137 ? 20.961 -6.798 -20.296 1.00 93.94 137 LEU A N 1
ATOM 1099 C CA . LEU A 1 137 ? 19.669 -7.296 -19.823 1.00 93.94 137 LEU A CA 1
ATOM 1100 C C . LEU A 1 137 ? 19.515 -7.123 -18.309 1.00 93.94 137 LEU A C 1
ATOM 1102 O O . LEU A 1 137 ? 18.472 -6.656 -17.853 1.00 93.94 137 LEU A O 1
ATOM 1106 N N . GLN A 1 138 ? 20.551 -7.438 -17.531 1.00 93.81 138 GLN A N 1
ATOM 1107 C CA . GLN A 1 138 ? 20.558 -7.234 -16.081 1.00 93.81 138 GLN A CA 1
ATOM 1108 C C . GLN A 1 138 ? 20.392 -5.750 -15.727 1.00 93.81 138 GLN A C 1
ATOM 1110 O O . GLN A 1 138 ? 19.544 -5.403 -14.904 1.00 93.81 138 GLN A O 1
ATOM 1115 N N . ALA A 1 139 ? 21.127 -4.856 -16.394 1.00 94.56 139 ALA A N 1
ATOM 1116 C CA . ALA A 1 139 ? 21.020 -3.415 -16.172 1.00 94.56 139 ALA A CA 1
ATOM 1117 C C . ALA A 1 139 ? 19.621 -2.889 -16.511 1.00 94.56 139 ALA A C 1
ATOM 1119 O O . ALA A 1 139 ? 19.054 -2.116 -15.739 1.00 94.56 139 ALA A O 1
ATOM 1120 N N . ALA A 1 140 ? 19.032 -3.348 -17.618 1.00 95.12 140 ALA A N 1
ATOM 1121 C CA . ALA A 1 140 ? 17.670 -2.994 -18.006 1.00 95.12 140 ALA A CA 1
ATOM 1122 C C . ALA A 1 140 ? 16.637 -3.469 -16.970 1.00 95.12 140 ALA A C 1
ATOM 1124 O O . ALA A 1 140 ? 15.761 -2.703 -16.565 1.00 95.12 140 ALA A O 1
ATOM 1125 N N . GLN A 1 141 ? 16.764 -4.707 -16.485 1.00 94.12 141 GLN A N 1
ATOM 1126 C CA . GLN A 1 141 ? 15.877 -5.262 -15.461 1.00 94.12 141 GLN A CA 1
ATOM 1127 C C . GLN A 1 141 ? 15.951 -4.477 -14.145 1.00 94.12 141 GLN A C 1
ATOM 1129 O O . GLN A 1 141 ? 14.912 -4.136 -13.576 1.00 94.12 141 GLN A O 1
ATOM 1134 N N . ILE A 1 142 ? 17.161 -4.167 -13.667 1.00 93.75 142 ILE A N 1
ATOM 1135 C CA . ILE A 1 142 ? 17.359 -3.384 -12.438 1.00 93.75 142 ILE A CA 1
ATOM 1136 C C . ILE A 1 142 ? 16.816 -1.965 -12.622 1.00 93.75 142 ILE A C 1
ATOM 1138 O O . ILE A 1 142 ? 16.094 -1.475 -11.754 1.00 93.75 142 ILE A O 1
ATOM 1142 N N . CYS A 1 143 ? 17.097 -1.332 -13.765 1.00 95.12 143 CYS A N 1
ATOM 1143 C CA . CYS A 1 143 ? 16.585 -0.006 -14.101 1.00 95.12 143 CYS A CA 1
ATOM 1144 C C . CYS A 1 143 ? 15.053 0.026 -14.028 1.00 95.12 143 CYS A C 1
ATOM 1146 O O . CYS A 1 143 ? 14.482 0.857 -13.324 1.00 95.12 143 CYS A O 1
ATOM 1148 N N . TYR A 1 144 ? 14.374 -0.923 -14.678 1.00 94.88 144 TYR A N 1
ATOM 1149 C CA . TYR A 1 144 ? 12.917 -1.012 -14.629 1.00 94.88 144 TYR A CA 1
ATOM 1150 C C . TYR A 1 144 ? 12.393 -1.249 -13.203 1.00 94.88 144 TYR A C 1
ATOM 1152 O O . TYR A 1 144 ? 11.432 -0.601 -12.776 1.00 94.88 144 TYR A O 1
ATOM 1160 N N . GLN A 1 145 ? 13.028 -2.146 -12.440 1.00 93.12 145 GLN A N 1
ATOM 1161 C CA . GLN A 1 145 ? 12.642 -2.423 -11.056 1.00 93.12 145 GLN A CA 1
ATOM 1162 C C . GLN A 1 145 ? 12.751 -1.173 -10.175 1.00 93.12 145 GLN A C 1
ATOM 1164 O O . GLN A 1 145 ? 11.867 -0.936 -9.356 1.00 93.12 145 GLN A O 1
ATOM 1169 N N . GLU A 1 146 ? 13.800 -0.368 -10.333 1.00 91.88 146 GLU A N 1
ATOM 1170 C CA . GLU A 1 146 ? 13.975 0.864 -9.564 1.00 91.88 146 GLU A CA 1
ATOM 1171 C C . GLU A 1 146 ? 13.019 1.976 -10.006 1.00 91.88 146 GLU A C 1
ATOM 1173 O O . GLU A 1 146 ? 12.376 2.585 -9.154 1.00 91.88 146 GLU A O 1
ATOM 1178 N N . MET A 1 147 ? 12.814 2.172 -11.312 1.00 91.12 147 MET A N 1
ATOM 1179 C CA . MET A 1 147 ? 11.846 3.152 -11.830 1.00 91.12 147 MET A CA 1
ATOM 1180 C C . MET A 1 147 ? 10.398 2.870 -11.406 1.00 91.12 147 MET A C 1
ATOM 1182 O O . MET A 1 147 ? 9.569 3.784 -11.350 1.00 91.12 147 MET A O 1
ATOM 1186 N N . THR A 1 148 ? 10.075 1.600 -11.152 1.00 90.56 148 THR A N 1
ATOM 1187 C CA . THR A 1 148 ? 8.746 1.144 -10.715 1.00 90.56 148 THR A CA 1
ATOM 1188 C C . THR A 1 148 ? 8.670 0.856 -9.218 1.00 90.56 148 THR A C 1
ATOM 1190 O O . THR A 1 148 ? 7.592 0.527 -8.703 1.00 90.56 148 THR A O 1
ATOM 1193 N N . ARG A 1 149 ? 9.782 1.003 -8.485 1.00 86.94 149 ARG A N 1
ATOM 1194 C CA . ARG A 1 149 ? 9.824 0.776 -7.043 1.00 86.94 149 ARG A CA 1
ATOM 1195 C C . ARG A 1 149 ? 8.966 1.826 -6.35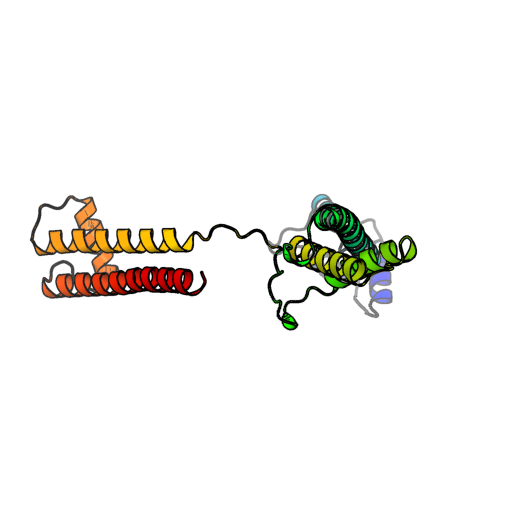6 1.00 86.94 149 ARG A C 1
ATOM 1197 O O . ARG A 1 149 ? 9.302 3.002 -6.292 1.00 86.94 149 ARG A O 1
ATOM 1204 N N . LYS A 1 150 ? 7.854 1.380 -5.784 1.00 79.25 150 LYS A N 1
ATOM 1205 C CA . LYS A 1 150 ? 7.083 2.200 -4.853 1.00 79.25 150 LYS A CA 1
ATOM 1206 C C . LYS A 1 150 ? 7.775 2.157 -3.501 1.00 79.25 150 LYS A C 1
ATOM 1208 O O . LYS A 1 150 ? 8.063 1.070 -2.994 1.00 79.25 150 LYS A O 1
ATOM 1213 N N . GLU A 1 151 ? 8.022 3.322 -2.915 1.00 75.81 151 GLU A N 1
ATOM 1214 C CA . GLU A 1 151 ? 8.433 3.399 -1.518 1.00 75.81 151 GLU A CA 1
ATOM 1215 C C . GLU A 1 151 ? 7.369 2.718 -0.658 1.00 75.81 151 GLU A C 1
ATOM 1217 O O . GLU A 1 151 ? 6.180 3.059 -0.693 1.00 75.81 151 GLU A O 1
ATOM 1222 N N . ALA A 1 152 ? 7.786 1.690 0.076 1.00 73.25 152 ALA A N 1
ATOM 1223 C CA . ALA A 1 152 ? 6.906 1.017 1.005 1.00 73.25 152 ALA A CA 1
ATOM 1224 C C . ALA A 1 152 ? 6.714 1.943 2.203 1.00 73.25 152 ALA A C 1
ATOM 1226 O O . ALA A 1 152 ? 7.596 2.059 3.051 1.00 73.25 152 ALA A O 1
ATOM 1227 N N . LYS A 1 153 ? 5.557 2.602 2.278 1.00 78.69 153 LYS A N 1
ATOM 1228 C CA . LYS A 1 153 ? 5.171 3.290 3.508 1.00 78.69 153 LYS A CA 1
ATOM 1229 C C . LYS A 1 153 ? 5.069 2.246 4.627 1.00 78.69 153 LYS A C 1
ATOM 1231 O O . LYS A 1 153 ? 4.450 1.198 4.397 1.00 78.69 153 LYS A O 1
ATOM 1236 N N . PRO A 1 154 ? 5.664 2.488 5.807 1.00 78.94 154 PRO A N 1
ATOM 1237 C CA . PRO A 1 154 ? 5.500 1.586 6.934 1.00 78.94 154 PRO A CA 1
ATOM 1238 C C . PRO A 1 154 ? 4.006 1.447 7.235 1.00 78.94 154 PRO A C 1
ATOM 1240 O O . PRO A 1 154 ? 3.265 2.426 7.286 1.00 78.94 154 PRO A O 1
ATOM 1243 N N . SER A 1 155 ? 3.538 0.205 7.351 1.00 81.81 155 SER A N 1
ATOM 1244 C CA . SER A 1 155 ? 2.134 -0.052 7.647 1.00 81.81 155 SER A CA 1
ATOM 1245 C C . SER A 1 155 ? 1.880 0.150 9.135 1.00 81.81 155 SER A C 1
ATOM 1247 O O . SER A 1 155 ? 2.376 -0.619 9.957 1.00 81.81 155 SER A O 1
ATOM 1249 N N . GLU A 1 156 ? 1.028 1.116 9.470 1.00 92.12 156 GLU A N 1
ATOM 1250 C CA . GLU A 1 156 ? 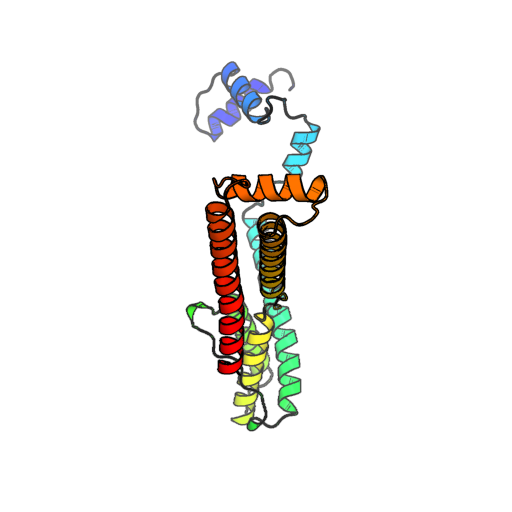0.555 1.354 10.843 1.00 92.12 156 GLU A CA 1
ATOM 1251 C C . GLU A 1 156 ? -0.398 0.257 11.346 1.00 92.12 156 GLU A C 1
ATOM 1253 O O . GLU A 1 156 ? -0.810 0.247 12.504 1.00 92.12 156 GLU A O 1
ATOM 1258 N N . TRP A 1 157 ? -0.754 -0.711 10.494 1.00 93.44 157 TRP A N 1
ATOM 1259 C CA . TRP A 1 157 ? -1.746 -1.737 10.807 1.00 93.44 157 TRP A CA 1
ATOM 1260 C C . TRP A 1 157 ? -1.424 -2.500 12.095 1.00 93.44 157 TRP A C 1
ATOM 1262 O O . TRP A 1 157 ? -2.316 -2.700 12.919 1.00 93.44 157 TRP A O 1
ATOM 1272 N N . LYS A 1 158 ? -0.158 -2.893 12.300 1.00 91.56 158 LYS A N 1
ATOM 1273 C CA . LYS A 1 158 ? 0.252 -3.639 13.502 1.00 91.56 158 LYS A CA 1
ATOM 1274 C C . LYS A 1 158 ? -0.020 -2.823 14.767 1.00 91.56 158 LYS A C 1
ATOM 1276 O O . LYS A 1 158 ? -0.601 -3.344 15.715 1.00 91.56 158 LYS A O 1
ATOM 1281 N N . GLU A 1 159 ? 0.355 -1.549 14.761 1.00 93.06 159 GLU A N 1
ATOM 1282 C CA . GLU A 1 159 ? 0.145 -0.643 15.890 1.00 93.06 159 GLU A CA 1
ATOM 1283 C C . GLU A 1 159 ? -1.342 -0.384 16.137 1.00 93.06 159 GLU A C 1
ATOM 1285 O O . GLU A 1 159 ? -1.791 -0.419 17.280 1.00 93.06 159 GLU A O 1
ATOM 1290 N N . CYS A 1 160 ? -2.138 -0.199 15.080 1.00 95.06 160 CYS A N 1
ATOM 1291 C CA . CYS A 1 160 ? -3.586 -0.047 15.206 1.00 95.06 160 CYS A CA 1
ATOM 1292 C C . CYS A 1 160 ? -4.251 -1.279 15.835 1.00 95.06 160 CYS A C 1
ATOM 1294 O O . CYS A 1 160 ? -5.181 -1.133 16.628 1.00 95.06 160 CYS A O 1
ATOM 1296 N N . ILE A 1 161 ? -3.803 -2.491 15.491 1.00 95.38 161 ILE A N 1
ATOM 1297 C CA . ILE A 1 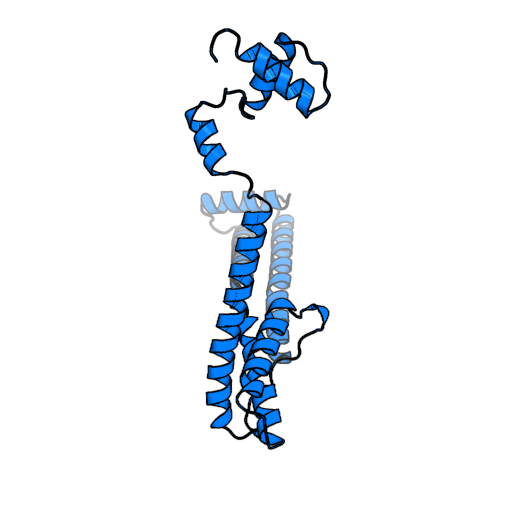161 ? -4.341 -3.728 16.071 1.00 95.38 161 ILE A CA 1
ATOM 1298 C C . ILE A 1 161 ? -3.937 -3.860 17.542 1.00 95.38 161 ILE A C 1
ATOM 1300 O O . ILE A 1 161 ? -4.798 -4.150 18.368 1.00 95.38 161 ILE A O 1
ATOM 1304 N N . LEU A 1 162 ? -2.679 -3.569 17.888 1.00 95.19 162 LEU A N 1
ATOM 1305 C CA . LEU A 1 162 ? -2.220 -3.565 19.282 1.00 95.19 162 LEU A CA 1
ATOM 1306 C C . LEU A 1 162 ? -2.987 -2.543 20.136 1.00 95.19 162 LEU A C 1
ATOM 1308 O O . LEU A 1 162 ? -3.445 -2.881 21.223 1.00 95.19 162 LEU A O 1
ATOM 1312 N N . LYS A 1 163 ? -3.225 -1.330 19.617 1.00 96.44 163 LYS A N 1
ATOM 1313 C CA . LYS A 1 163 ? -4.058 -0.316 20.290 1.00 96.44 163 LYS A CA 1
ATOM 1314 C C . LYS A 1 163 ? -5.488 -0.811 20.524 1.00 96.44 163 LYS A C 1
ATOM 1316 O O . LYS A 1 163 ? -6.043 -0.586 21.594 1.00 96.44 163 LYS A O 1
ATOM 1321 N N . LYS A 1 164 ? -6.091 -1.506 19.550 1.00 95.94 164 LYS A N 1
ATOM 1322 C CA . LYS A 1 164 ? -7.433 -2.096 19.706 1.00 95.94 164 LYS A CA 1
ATOM 1323 C C . LYS A 1 164 ? -7.473 -3.171 20.788 1.00 95.94 164 LYS A C 1
ATOM 1325 O O . LYS A 1 164 ? -8.424 -3.178 21.561 1.00 95.94 164 LYS A O 1
ATOM 1330 N N . ILE A 1 165 ? -6.465 -4.043 20.846 1.00 96.12 165 ILE A N 1
ATOM 1331 C CA . ILE A 1 165 ? -6.345 -5.061 21.899 1.00 96.12 165 ILE A CA 1
ATOM 1332 C C . ILE A 1 165 ? -6.249 -4.378 23.266 1.00 96.12 165 ILE A C 1
ATOM 1334 O O . ILE A 1 165 ? -7.081 -4.649 24.123 1.00 96.12 165 ILE A O 1
ATOM 1338 N N . GLY A 1 166 ? -5.346 -3.405 23.429 1.00 96.88 166 GLY A N 1
ATOM 1339 C CA . GLY A 1 166 ? -5.185 -2.695 24.702 1.00 96.88 166 GLY A CA 1
ATOM 1340 C C . GLY A 1 166 ? -6.455 -1.968 25.168 1.00 96.88 166 GLY A C 1
ATOM 1341 O O . GLY A 1 166 ? -6.790 -1.998 26.350 1.00 96.88 166 GLY A O 1
ATOM 1342 N N . LEU A 1 167 ? -7.220 -1.365 24.248 1.00 96.44 167 LEU A N 1
ATOM 1343 C CA . LEU A 1 167 ? -8.516 -0.759 24.581 1.00 96.44 167 LEU A CA 1
ATOM 1344 C C . LEU A 1 167 ? -9.542 -1.798 25.055 1.00 96.44 167 LEU A C 1
ATOM 1346 O O . LEU A 1 167 ? -10.288 -1.537 25.995 1.00 96.44 167 LEU A O 1
ATOM 1350 N N . LEU A 1 168 ? -9.599 -2.963 24.410 1.00 96.06 168 LEU A N 1
ATOM 1351 C CA . LEU A 1 168 ? -10.507 -4.042 24.798 1.00 96.06 168 LEU A CA 1
ATOM 1352 C C . LEU A 1 168 ? -10.113 -4.654 26.149 1.00 96.06 168 LEU A C 1
ATOM 1354 O O . LEU A 1 168 ? -10.982 -4.854 26.994 1.00 96.06 168 LEU A O 1
ATOM 1358 N N . GLU A 1 169 ? -8.821 -4.870 26.391 1.00 96.19 169 GLU A N 1
ATOM 1359 C CA . GLU A 1 169 ? -8.293 -5.339 27.677 1.00 96.19 169 GLU A CA 1
ATOM 1360 C C . GLU A 1 169 ? -8.600 -4.350 28.809 1.00 96.19 169 GLU A C 1
ATOM 1362 O O . GLU A 1 169 ? -9.011 -4.760 29.895 1.00 96.19 169 GLU A O 1
ATOM 1367 N N . ALA A 1 170 ? -8.489 -3.041 28.551 1.00 95.69 170 ALA A N 1
ATOM 1368 C CA . ALA A 1 170 ? -8.876 -2.009 29.509 1.00 95.69 170 ALA A CA 1
ATOM 1369 C C . ALA A 1 170 ? -10.382 -2.053 29.827 1.00 95.69 170 ALA A C 1
ATOM 1371 O O . ALA A 1 170 ? -10.759 -2.003 31.001 1.00 95.69 170 ALA A O 1
ATOM 1372 N N . LYS A 1 171 ? -11.243 -2.214 28.807 1.00 95.12 171 LYS A N 1
ATOM 1373 C CA . LYS A 1 171 ? -12.694 -2.398 29.002 1.00 95.12 171 LYS A CA 1
ATOM 1374 C C . LYS A 1 171 ? -12.989 -3.648 29.836 1.00 95.12 171 LYS A C 1
ATOM 1376 O O . LYS A 1 171 ? -13.767 -3.571 30.783 1.00 95.12 171 LYS A O 1
ATOM 1381 N N . MET A 1 172 ? -12.342 -4.776 29.536 1.00 94.94 172 MET A N 1
ATOM 1382 C CA . MET A 1 172 ? -12.492 -6.017 30.305 1.00 94.94 172 MET A CA 1
ATOM 1383 C C . MET A 1 172 ? -12.070 -5.835 31.761 1.00 94.94 172 MET A C 1
ATOM 1385 O O . MET A 1 172 ? -12.814 -6.215 32.657 1.00 94.94 172 MET A O 1
ATOM 1389 N N . LYS A 1 173 ? -10.912 -5.213 32.011 1.00 94.81 173 LYS A N 1
ATOM 1390 C CA . LYS A 1 173 ? -10.408 -4.963 33.367 1.00 94.81 173 LYS A CA 1
ATOM 1391 C C . LYS A 1 173 ? -11.371 -4.099 34.183 1.00 94.81 173 LYS A C 1
ATOM 1393 O O . LYS A 1 173 ? -11.625 -4.405 35.346 1.00 94.81 173 LYS A O 1
ATOM 1398 N N . LEU A 1 174 ? -11.937 -3.056 33.569 1.00 94.50 174 LEU A N 1
ATOM 1399 C CA . LEU A 1 174 ? -12.947 -2.209 34.203 1.00 94.50 174 LEU A CA 1
ATOM 1400 C C . LEU A 1 174 ? -14.211 -3.008 34.552 1.00 94.50 174 LEU A C 1
ATOM 1402 O O . LEU A 1 174 ? -14.694 -2.919 35.677 1.00 94.50 174 LEU A O 1
ATOM 1406 N N . LEU A 1 175 ? -14.726 -3.820 33.625 1.00 93.88 175 LEU A N 1
ATOM 1407 C CA . LEU A 1 175 ? -15.919 -4.634 33.876 1.00 93.88 175 LEU A CA 1
ATOM 1408 C C . LEU A 1 175 ? -15.679 -5.742 34.910 1.00 93.88 175 LEU A C 1
ATOM 1410 O O . LEU A 1 175 ? -16.553 -5.976 35.738 1.00 93.88 175 LEU A O 1
ATOM 1414 N N . SER A 1 176 ? -14.50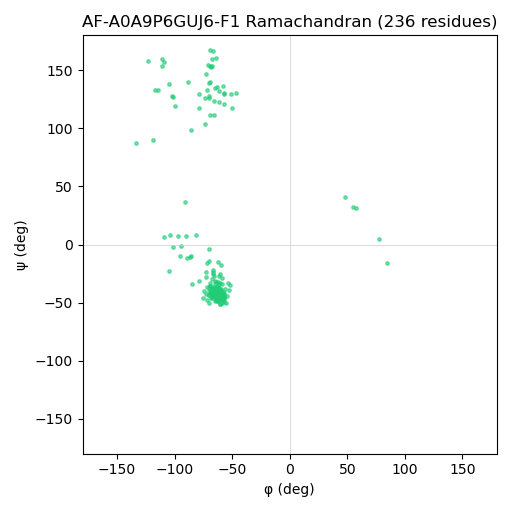1 -6.372 34.933 1.00 92.88 176 SER A N 1
ATOM 1415 C CA . SER A 1 176 ? -14.129 -7.330 35.985 1.00 92.88 176 SER A CA 1
ATOM 1416 C C . SER A 1 176 ? -14.110 -6.667 37.361 1.00 92.88 176 SER A C 1
ATOM 1418 O O . SER A 1 176 ? -14.669 -7.211 38.308 1.00 92.88 176 SER A O 1
ATOM 1420 N N . LYS A 1 177 ? -13.573 -5.443 37.459 1.00 92.38 177 LYS A N 1
ATOM 1421 C CA . LYS A 1 177 ? -13.592 -4.648 38.696 1.00 92.38 177 LYS A CA 1
ATOM 1422 C C . LYS A 1 177 ? -15.020 -4.324 39.151 1.00 92.38 177 LYS A C 1
ATOM 1424 O O . LYS A 1 177 ? -15.305 -4.377 40.343 1.00 92.38 177 LYS A O 1
ATOM 1429 N N . VAL A 1 178 ? -15.927 -4.017 38.217 1.00 91.00 178 VAL A N 1
ATOM 1430 C CA . VAL A 1 178 ? -17.362 -3.808 38.507 1.00 91.00 178 VAL A CA 1
ATOM 1431 C C . VAL A 1 178 ? -18.007 -5.103 39.002 1.00 91.00 178 VAL A C 1
ATOM 1433 O O . VAL A 1 178 ? -18.740 -5.085 39.989 1.00 91.00 178 VAL A O 1
ATOM 1436 N N . ARG A 1 179 ? -17.706 -6.228 38.346 1.00 90.62 179 ARG A N 1
ATOM 1437 C CA . ARG A 1 179 ? -18.210 -7.563 38.688 1.00 90.62 179 ARG A CA 1
ATOM 1438 C C . ARG A 1 179 ? -17.799 -7.993 40.097 1.00 90.62 179 ARG A C 1
ATOM 1440 O O . ARG A 1 179 ? -18.610 -8.548 40.826 1.00 90.62 179 ARG A O 1
ATOM 1447 N N . GLU A 1 180 ? -16.567 -7.692 40.485 1.00 90.25 180 GLU A N 1
ATOM 1448 C CA . GLU A 1 180 ? -15.994 -7.995 41.804 1.00 90.25 180 GLU A CA 1
ATOM 1449 C C . GLU A 1 180 ? -16.388 -6.975 42.888 1.00 90.25 180 GLU A C 1
ATOM 1451 O O . GLU A 1 180 ? -15.864 -7.024 43.996 1.00 90.25 180 GLU A O 1
ATOM 1456 N N . PHE A 1 181 ? -17.310 -6.049 42.589 1.00 85.88 181 PHE A N 1
ATOM 1457 C CA . PHE A 1 181 ? -17.737 -4.972 43.491 1.00 85.88 181 PHE A CA 1
ATOM 1458 C C . PHE A 1 181 ? -16.576 -4.098 44.008 1.00 85.88 181 PHE A C 1
ATOM 1460 O O . PHE A 1 181 ? -16.616 -3.572 45.120 1.00 85.88 181 PHE A O 1
ATOM 1467 N N . GLY A 1 182 ? -15.537 -3.911 43.188 1.00 85.50 182 GLY A N 1
ATOM 1468 C CA . GLY A 1 182 ? -14.380 -3.089 43.528 1.00 85.50 182 GLY A CA 1
ATOM 1469 C C . GLY A 1 182 ? -14.703 -1.593 43.642 1.00 85.50 182 GLY A C 1
ATOM 1470 O O . GLY A 1 182 ? -15.675 -1.086 43.076 1.00 85.50 182 GLY A O 1
ATOM 1471 N N . VAL A 1 183 ? -13.841 -0.848 44.342 1.00 89.25 183 VAL A N 1
ATOM 1472 C CA . VAL A 1 183 ? -13.983 0.610 44.503 1.00 89.25 183 VAL A CA 1
ATOM 1473 C C . VAL A 1 183 ? -13.720 1.313 43.172 1.00 89.25 183 VAL A C 1
ATOM 1475 O O . VAL A 1 183 ? -12.590 1.336 42.683 1.00 89.25 183 VAL A O 1
ATOM 1478 N N . LEU A 1 184 ? -14.769 1.890 42.587 1.00 89.31 184 LEU A N 1
ATOM 1479 C CA . LEU A 1 184 ? -14.723 2.595 41.304 1.00 89.31 184 LEU A CA 1
ATOM 1480 C C . LEU A 1 184 ? -14.793 4.113 41.495 1.00 89.31 184 LEU A C 1
ATOM 1482 O O . LEU A 1 184 ? -15.633 4.598 42.265 1.00 89.31 184 LEU A O 1
ATOM 1486 N N . SER A 1 185 ? -13.978 4.853 40.739 1.00 92.56 185 SER A N 1
ATOM 1487 C CA . SER A 1 185 ? -14.091 6.314 40.644 1.00 92.56 185 SER A CA 1
ATOM 1488 C C . SER A 1 185 ? -15.400 6.734 39.957 1.00 92.56 185 SER A C 1
ATOM 1490 O O . SER A 1 185 ? -16.105 5.922 39.344 1.00 92.56 185 SER A O 1
ATOM 1492 N N . SER A 1 186 ? -15.756 8.016 40.056 1.00 91.38 186 SER A N 1
ATOM 1493 C CA . SER A 1 186 ? -16.938 8.565 39.376 1.00 91.38 186 SER A CA 1
ATOM 1494 C C . SER A 1 186 ? -16.842 8.420 37.852 1.00 91.38 186 SER A C 1
ATOM 1496 O O . SER A 1 186 ? -17.827 8.068 37.200 1.00 91.38 186 SER A O 1
ATOM 1498 N N . GLU A 1 187 ? -15.648 8.617 37.292 1.00 93.06 187 GLU A N 1
ATOM 1499 C CA . GLU A 1 187 ? -15.351 8.465 35.866 1.00 93.06 187 GLU A CA 1
ATOM 1500 C C . GLU A 1 187 ? -15.452 6.998 35.430 1.00 93.06 187 GLU A C 1
ATOM 1502 O O . GLU A 1 187 ? -16.115 6.692 34.439 1.00 93.06 187 GLU A O 1
ATOM 1507 N N . GLU A 1 188 ? -14.868 6.074 36.201 1.00 91.88 188 GLU A N 1
ATOM 1508 C CA . GLU A 1 188 ? -14.924 4.631 35.929 1.00 91.88 188 GLU A CA 1
ATOM 1509 C C . GLU A 1 188 ? -16.370 4.109 35.908 1.00 91.88 188 GLU A C 1
ATOM 1511 O O . GLU A 1 188 ? -16.742 3.316 35.040 1.00 91.88 188 GLU A O 1
ATOM 1516 N N . LYS A 1 189 ? -17.223 4.590 36.823 1.00 91.00 189 LYS A N 1
ATOM 1517 C CA . LYS A 1 189 ? -18.656 4.244 36.853 1.00 91.00 189 LYS A CA 1
ATOM 1518 C C . LYS A 1 189 ? -19.392 4.728 35.604 1.00 91.00 189 LYS A C 1
ATOM 1520 O O . LYS A 1 189 ? -20.288 4.036 35.113 1.00 91.00 189 LYS A O 1
ATOM 1525 N N . LEU A 1 190 ? -19.058 5.920 35.112 1.00 93.06 190 LEU A N 1
ATOM 1526 C CA . LEU A 1 190 ? -19.675 6.491 33.917 1.00 93.06 190 LEU A CA 1
ATOM 1527 C C . LEU A 1 190 ? -19.246 5.730 32.658 1.00 93.06 190 LEU A C 1
ATOM 1529 O O . LEU A 1 190 ? -20.095 5.379 31.837 1.00 93.06 190 LEU A O 1
ATOM 1533 N N . GLU A 1 191 ? -17.960 5.399 32.553 1.00 93.62 191 GLU A N 1
ATOM 1534 C CA . GLU A 1 191 ? -17.421 4.629 31.433 1.00 93.62 191 GLU A CA 1
ATOM 1535 C C . GLU A 1 191 ? -17.962 3.191 31.419 1.00 93.62 191 GLU A C 1
ATOM 1537 O O . GLU A 1 191 ? -18.406 2.716 30.376 1.00 93.62 191 GLU A O 1
ATOM 1542 N N . ALA A 1 192 ? -18.056 2.516 32.571 1.00 92.62 192 ALA A N 1
ATOM 1543 C CA . ALA A 1 192 ? -18.658 1.182 32.653 1.00 92.62 192 ALA A CA 1
ATOM 1544 C C . ALA A 1 192 ? -20.122 1.186 32.178 1.00 92.62 192 ALA A C 1
ATOM 1546 O O . ALA A 1 192 ? -20.530 0.332 31.390 1.00 92.62 192 ALA A O 1
ATOM 1547 N N . LYS A 1 193 ? -20.915 2.189 32.585 1.00 92.62 193 LYS A N 1
ATOM 1548 C CA . LYS A 1 193 ? -22.297 2.352 32.100 1.00 92.62 193 LYS A CA 1
ATOM 1549 C C . LYS A 1 193 ? -22.351 2.586 30.593 1.00 92.62 193 LYS A C 1
ATOM 1551 O O . LYS A 1 193 ? -23.238 2.049 29.935 1.00 92.62 193 LYS A O 1
ATOM 1556 N N . LYS A 1 194 ? -21.431 3.383 30.048 1.00 95.31 194 LYS A N 1
ATOM 1557 C CA . LYS A 1 194 ? -21.339 3.642 28.608 1.00 95.31 194 LYS A CA 1
ATOM 1558 C C . LYS A 1 194 ? -21.022 2.361 27.834 1.00 95.31 194 LYS A C 1
ATOM 1560 O O . LYS A 1 194 ? -21.749 2.039 26.902 1.00 95.31 194 LYS A O 1
ATOM 1565 N N . ILE A 1 195 ? -20.019 1.601 28.272 1.00 94.25 195 ILE A N 1
ATOM 1566 C CA . ILE A 1 195 ? -19.631 0.316 27.674 1.00 94.25 195 ILE A CA 1
ATOM 1567 C C . ILE A 1 195 ? -20.807 -0.666 27.666 1.00 94.25 195 ILE A C 1
ATOM 1569 O O . ILE A 1 195 ? -21.088 -1.286 26.645 1.00 94.25 195 ILE A O 1
ATOM 1573 N N . MET A 1 196 ? -21.520 -0.788 28.786 1.00 95.19 196 MET A N 1
ATOM 1574 C CA . MET A 1 196 ? -22.659 -1.704 28.885 1.00 95.19 196 MET A CA 1
ATOM 1575 C C . MET A 1 196 ? -23.821 -1.273 27.980 1.00 95.19 196 MET A C 1
ATOM 1577 O O . MET A 1 196 ? -24.415 -2.113 27.310 1.00 95.19 196 MET A O 1
ATOM 1581 N N . ARG A 1 197 ? -24.087 0.037 27.856 1.00 94.69 197 ARG A N 1
ATOM 1582 C CA . ARG A 1 197 ? -25.072 0.565 26.893 1.00 94.69 197 ARG A CA 1
ATOM 1583 C C . ARG A 1 197 ? -24.691 0.282 25.441 1.00 94.69 197 ARG A C 1
ATOM 1585 O O . ARG A 1 197 ? -25.573 -0.051 24.664 1.00 94.69 197 ARG A O 1
ATOM 1592 N N . GLU A 1 198 ? -23.410 0.384 25.078 1.00 94.38 198 GLU A N 1
ATOM 1593 C CA . GLU A 1 198 ? -22.927 0.035 23.728 1.00 94.38 198 GLU A CA 1
ATOM 1594 C C . GLU A 1 198 ? -23.222 -1.432 23.368 1.00 94.38 198 GLU A C 1
ATOM 1596 O O . GLU A 1 198 ? -23.393 -1.753 22.194 1.00 94.38 198 GLU A O 1
ATOM 1601 N N . LEU A 1 199 ? -23.293 -2.313 24.369 1.00 92.94 199 LEU A N 1
ATOM 1602 C CA . LEU A 1 199 ? -23.624 -3.729 24.209 1.00 92.94 199 LEU A CA 1
ATOM 1603 C C . LEU A 1 199 ? -25.115 -4.041 24.422 1.00 92.94 199 LEU A C 1
ATOM 1605 O O . LEU A 1 199 ? -25.507 -5.189 24.266 1.00 92.94 199 LEU A O 1
ATOM 1609 N N . ASN A 1 200 ? -25.946 -3.044 24.749 1.00 93.69 200 ASN A N 1
ATOM 1610 C CA . ASN A 1 200 ? -27.341 -3.214 25.183 1.00 93.69 200 ASN A CA 1
ATOM 1611 C C . ASN A 1 200 ? -27.513 -4.103 26.434 1.00 93.69 200 ASN A C 1
ATOM 1613 O O . ASN A 1 200 ? -28.542 -4.752 26.600 1.00 93.69 200 ASN A O 1
ATOM 1617 N N . LEU A 1 201 ? -26.529 -4.094 27.335 1.00 93.56 201 LEU A N 1
ATOM 1618 C CA . LEU A 1 201 ? -26.505 -4.887 28.567 1.00 93.56 201 LEU A CA 1
ATOM 1619 C C . LEU A 1 201 ? -26.647 -3.995 29.813 1.00 93.56 201 LEU A C 1
ATOM 1621 O O . LEU A 1 201 ? -26.381 -2.786 29.777 1.00 93.56 201 LEU A O 1
ATOM 1625 N N . ARG A 1 202 ? -27.057 -4.568 30.951 1.00 88.44 202 ARG A N 1
ATOM 1626 C CA . ARG A 1 202 ? -27.238 -3.842 32.217 1.00 88.44 202 ARG A CA 1
ATOM 1627 C C . ARG A 1 202 ? -26.043 -4.044 33.146 1.00 88.44 202 ARG A C 1
ATOM 1629 O O . ARG A 1 202 ? -25.775 -5.132 33.636 1.00 88.44 202 ARG A O 1
ATOM 1636 N N . ALA A 1 203 ? -25.378 -2.943 33.497 1.00 84.81 203 ALA A N 1
ATOM 1637 C CA . ALA A 1 203 ? -24.207 -2.946 34.385 1.00 84.81 203 ALA A CA 1
ATOM 1638 C C . ALA A 1 203 ? -24.476 -3.448 35.821 1.00 84.81 203 ALA A C 1
ATOM 1640 O O . ALA A 1 203 ? -23.532 -3.698 36.560 1.00 84.81 203 ALA A O 1
ATOM 1641 N N . CYS A 1 204 ? -25.742 -3.541 36.243 1.00 82.75 204 CYS A N 1
ATOM 1642 C CA . CYS A 1 204 ? -26.124 -4.042 37.565 1.00 82.75 204 CYS A CA 1
ATOM 1643 C C . CYS A 1 204 ? -26.292 -5.568 37.621 1.00 82.75 204 CYS A C 1
ATOM 1645 O O . CYS A 1 204 ? -26.436 -6.110 38.715 1.00 82.75 204 CYS A O 1
ATOM 1647 N N . LEU A 1 205 ? -26.300 -6.256 36.475 1.00 88.62 205 LEU A N 1
ATOM 1648 C CA . LEU A 1 205 ? -26.523 -7.695 36.401 1.00 88.62 205 LEU A CA 1
ATOM 1649 C C . LEU A 1 205 ? -25.191 -8.429 36.215 1.00 88.62 205 LEU A C 1
ATOM 1651 O O . LEU A 1 205 ? -24.415 -8.146 35.307 1.00 88.62 205 LEU A O 1
ATOM 1655 N N . GLN A 1 206 ? -24.930 -9.402 37.086 1.00 89.38 206 GLN A N 1
ATOM 1656 C CA . GLN A 1 206 ? -23.687 -10.183 37.078 1.00 89.38 206 GLN A CA 1
ATOM 1657 C C . GLN A 1 206 ? -23.523 -11.042 35.810 1.00 89.38 206 GLN A C 1
ATOM 1659 O O . GLN A 1 206 ? -22.410 -11.177 35.294 1.00 89.38 206 GLN A O 1
ATOM 1664 N N . HIS A 1 207 ? -24.621 -11.594 35.279 1.00 92.06 207 HIS A N 1
ATOM 1665 C CA . HIS A 1 207 ? -24.581 -12.359 34.029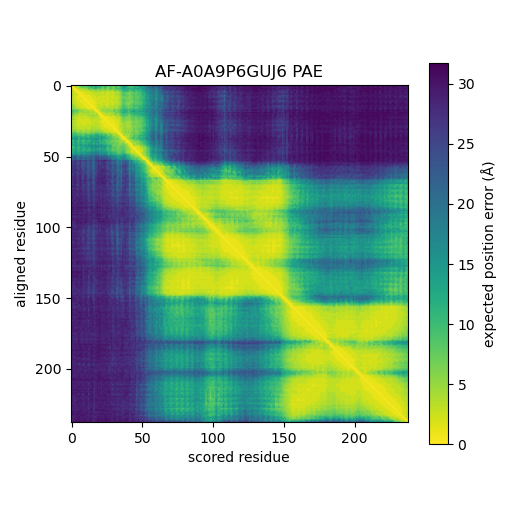 1.00 92.06 207 HIS A CA 1
ATOM 1666 C C . HIS A 1 207 ? -24.264 -11.457 32.830 1.00 92.06 207 HIS A C 1
ATOM 1668 O O . HIS A 1 207 ? -23.353 -11.779 32.076 1.00 92.06 207 HIS A O 1
ATOM 1674 N N . ASP A 1 208 ? -24.904 -10.288 32.732 1.00 92.50 208 ASP A N 1
ATOM 1675 C CA . ASP A 1 208 ? -24.631 -9.283 31.696 1.00 92.50 208 ASP A CA 1
ATOM 1676 C C . ASP A 1 208 ? -23.169 -8.816 31.716 1.00 92.50 208 ASP A C 1
ATOM 1678 O O . ASP A 1 208 ? -22.539 -8.660 30.672 1.00 92.50 208 ASP A O 1
ATOM 1682 N N . LEU A 1 209 ? -22.590 -8.607 32.904 1.00 92.50 209 LEU A N 1
ATOM 1683 C CA . LEU A 1 209 ? -21.167 -8.274 33.032 1.00 92.50 209 LEU A CA 1
ATOM 1684 C C . LEU A 1 209 ? -20.270 -9.408 32.520 1.00 92.50 209 LEU A C 1
ATOM 1686 O O . LEU A 1 209 ? -19.267 -9.150 31.856 1.00 92.50 209 LEU A O 1
ATOM 1690 N N . SER A 1 210 ? -20.629 -10.659 32.810 1.00 93.38 210 SER A N 1
ATOM 1691 C CA . SER A 1 210 ? -19.879 -11.832 32.351 1.00 93.38 210 SER A CA 1
ATOM 1692 C C . SER A 1 210 ? -19.968 -12.002 30.834 1.00 93.38 210 SER A C 1
ATOM 1694 O O . SER A 1 210 ? -18.951 -12.260 30.190 1.00 93.38 210 SER A O 1
ATOM 1696 N N . GLU A 1 211 ? -21.146 -11.775 30.255 1.00 95.06 211 GLU A N 1
ATOM 1697 C CA . GLU A 1 211 ? -21.361 -11.770 28.809 1.00 95.06 211 GLU A CA 1
ATOM 1698 C C . GLU A 1 211 ? -20.556 -10.656 28.127 1.00 95.06 211 GLU A C 1
ATOM 1700 O O . GLU A 1 211 ? -19.825 -10.911 27.171 1.00 95.06 211 GLU A O 1
ATOM 1705 N N . ALA A 1 212 ? -20.589 -9.435 28.665 1.00 95.00 212 ALA A N 1
ATOM 1706 C CA . ALA A 1 212 ? -19.805 -8.319 28.144 1.00 95.00 212 ALA A CA 1
ATOM 1707 C C . ALA A 1 212 ? -18.292 -8.607 28.156 1.00 95.00 212 ALA A C 1
ATOM 1709 O O . ALA A 1 212 ? -17.593 -8.332 27.176 1.00 95.00 212 ALA A O 1
ATOM 1710 N N . ILE A 1 213 ? -17.781 -9.191 29.247 1.00 94.94 213 ILE A N 1
ATOM 1711 C CA . ILE A 1 213 ? -16.376 -9.610 29.354 1.00 94.94 213 ILE A CA 1
ATOM 1712 C C . ILE A 1 213 ? -16.054 -10.685 28.307 1.00 94.94 213 ILE A C 1
ATOM 1714 O O . ILE A 1 213 ? -15.019 -10.584 27.646 1.00 94.94 213 ILE A O 1
ATOM 1718 N N . ALA A 1 214 ? -16.931 -11.675 28.117 1.00 95.38 214 ALA A N 1
ATOM 1719 C CA . ALA A 1 214 ? -16.751 -12.725 27.117 1.00 95.38 214 ALA A CA 1
ATOM 1720 C C . ALA A 1 214 ? -16.709 -12.156 25.687 1.00 95.38 214 ALA A C 1
ATOM 1722 O O . ALA A 1 214 ? -15.784 -12.466 24.936 1.00 95.38 214 ALA A O 1
ATOM 1723 N N . ILE A 1 215 ? -17.623 -11.241 25.342 1.00 95.50 215 ILE A N 1
ATOM 1724 C CA . ILE A 1 215 ? -17.656 -10.557 24.037 1.00 95.50 215 ILE A CA 1
ATOM 1725 C C . ILE A 1 215 ? -16.337 -9.823 23.763 1.00 95.50 215 ILE A C 1
ATOM 1727 O O . ILE A 1 215 ? -15.803 -9.866 22.649 1.00 95.50 215 ILE A O 1
ATOM 1731 N N . PHE A 1 216 ? -15.796 -9.109 24.753 1.00 96.06 216 PHE A N 1
ATOM 1732 C CA . PHE A 1 216 ? -14.520 -8.416 24.578 1.00 96.06 216 PHE A CA 1
ATOM 1733 C C . PHE A 1 216 ? -13.331 -9.377 24.528 1.00 96.06 216 PHE A C 1
ATOM 1735 O O . PHE A 1 216 ? -12.433 -9.159 23.714 1.00 96.06 216 PHE A O 1
ATOM 1742 N N . SER A 1 217 ? -13.355 -10.456 25.312 1.00 95.50 217 SER A N 1
ATOM 1743 C CA . SER A 1 217 ? -12.333 -11.507 25.284 1.00 95.50 217 SER A CA 1
ATOM 1744 C C . SER A 1 217 ? -12.242 -12.167 23.907 1.00 95.50 217 SER A C 1
ATOM 1746 O O . SER A 1 217 ? -11.153 -12.270 23.339 1.00 95.50 217 SER A O 1
ATOM 1748 N N . GLU A 1 218 ? -13.383 -12.514 23.310 1.00 96.38 218 GLU A N 1
ATOM 1749 C CA . GLU A 1 218 ? -13.440 -13.081 21.964 1.00 96.38 218 GLU A CA 1
ATOM 1750 C C . GLU A 1 218 ? -12.889 -12.097 20.921 1.00 96.38 218 GLU A C 1
ATOM 1752 O O . GLU A 1 218 ? -12.044 -12.452 20.093 1.00 96.38 218 GLU A O 1
ATOM 1757 N N . LYS A 1 219 ? -13.281 -10.816 20.997 1.00 95.88 219 LYS A N 1
ATOM 1758 C CA . LYS A 1 219 ? -12.740 -9.770 20.114 1.00 95.88 219 LYS A CA 1
ATOM 1759 C C . LYS A 1 219 ? -11.222 -9.624 20.261 1.00 95.88 219 LYS A C 1
ATOM 1761 O O . LYS A 1 219 ? -10.537 -9.495 19.243 1.00 95.88 219 LYS A O 1
ATOM 1766 N N . CYS A 1 220 ? -10.689 -9.665 21.483 1.00 95.62 220 CYS A N 1
ATOM 1767 C CA . CYS A 1 220 ? -9.246 -9.682 21.733 1.00 95.62 220 CYS A CA 1
ATOM 1768 C C . CYS A 1 220 ? -8.584 -10.884 21.060 1.00 95.62 220 CYS A C 1
ATOM 1770 O O . CYS A 1 220 ? -7.634 -10.699 20.300 1.00 95.62 220 CYS A O 1
ATOM 1772 N N . ALA A 1 221 ? -9.115 -12.093 21.262 1.00 95.94 221 ALA A N 1
ATOM 1773 C CA . ALA A 1 221 ? -8.581 -13.315 20.666 1.00 95.94 221 ALA A CA 1
ATOM 1774 C C . ALA A 1 221 ? -8.535 -13.234 19.131 1.00 95.94 221 ALA A C 1
ATOM 1776 O O . ALA A 1 221 ? -7.520 -13.572 18.519 1.00 95.94 221 ALA A O 1
ATOM 1777 N N . VAL A 1 222 ? -9.582 -12.692 18.499 1.00 96.88 222 VAL A N 1
ATOM 1778 C CA . VAL A 1 222 ? -9.615 -12.455 17.046 1.00 96.88 222 VAL A CA 1
ATOM 1779 C C . VAL A 1 222 ? -8.502 -11.500 16.606 1.00 96.88 222 VAL A C 1
ATOM 1781 O O . VAL A 1 222 ? -7.829 -11.750 15.601 1.00 96.88 222 VAL A O 1
ATOM 1784 N N . TYR A 1 223 ? -8.286 -10.393 17.322 1.00 96.75 223 TYR A N 1
ATOM 1785 C CA . TYR A 1 223 ? -7.227 -9.440 16.983 1.00 96.75 223 TYR A CA 1
ATOM 1786 C C . TYR A 1 223 ? -5.821 -10.010 17.214 1.00 96.75 223 TYR A C 1
ATOM 1788 O O . TYR A 1 223 ? -4.957 -9.844 16.349 1.00 96.75 223 TYR A O 1
ATOM 1796 N N . SER A 1 224 ? -5.608 -10.749 18.300 1.00 95.12 224 SER A N 1
ATOM 1797 C CA . SER A 1 224 ? -4.354 -11.460 18.569 1.00 95.12 224 SER A CA 1
ATOM 1798 C C . SER A 1 224 ? -4.065 -12.504 17.490 1.00 95.12 224 SER A C 1
ATOM 1800 O O . SER A 1 224 ? -2.954 -12.559 16.958 1.00 95.12 224 SER A O 1
ATOM 1802 N N . LYS A 1 225 ? -5.086 -13.252 17.050 1.00 96.38 225 LYS A N 1
ATOM 1803 C CA . LYS A 1 225 ? -4.937 -14.229 15.967 1.00 96.38 225 LYS A CA 1
ATOM 1804 C C . LYS A 1 225 ? -4.539 -13.578 14.645 1.00 96.38 225 LYS A C 1
ATOM 1806 O O . LYS A 1 225 ? -3.723 -14.125 13.903 1.00 96.38 225 LYS A O 1
ATOM 1811 N N . LYS A 1 226 ? -5.069 -12.388 14.341 1.00 95.44 226 LYS A N 1
ATOM 1812 C CA . LYS A 1 226 ? -4.667 -11.623 13.146 1.00 95.44 226 LYS A CA 1
ATOM 1813 C C . LYS A 1 226 ? -3.177 -11.278 13.170 1.00 95.44 226 LYS A C 1
ATOM 1815 O O . LYS A 1 226 ? -2.528 -11.384 12.128 1.00 95.44 226 LYS A O 1
ATOM 1820 N N . LEU A 1 227 ? -2.637 -10.888 14.326 1.00 93.62 227 LEU A N 1
ATOM 1821 C CA . LEU A 1 227 ? -1.206 -10.608 14.484 1.00 93.62 227 LEU A CA 1
ATOM 1822 C C . LEU A 1 227 ? -0.359 -11.865 14.263 1.00 93.62 227 LEU A C 1
ATOM 1824 O O . LEU A 1 227 ? 0.578 -11.833 13.467 1.00 93.62 227 LEU A O 1
ATOM 1828 N N . GLU A 1 228 ? -0.737 -12.976 14.894 1.00 94.50 228 GLU A N 1
ATOM 1829 C CA . GLU A 1 228 ? -0.064 -14.273 14.759 1.00 94.50 228 GLU A CA 1
ATOM 1830 C C . GLU A 1 228 ? -0.019 -14.738 13.293 1.00 94.50 228 GLU A C 1
ATOM 1832 O O . GLU A 1 228 ? 1.042 -15.057 12.758 1.00 94.50 228 GLU A O 1
ATOM 1837 N N . VAL A 1 229 ? -1.161 -14.707 12.596 1.00 94.19 229 VAL A N 1
ATOM 1838 C CA . VAL A 1 229 ? -1.246 -15.083 11.176 1.00 94.19 229 VAL A CA 1
ATOM 1839 C C . VAL A 1 229 ? -0.407 -14.149 10.304 1.00 94.19 229 VAL A C 1
ATOM 1841 O O . VAL A 1 229 ? 0.247 -14.602 9.363 1.00 94.19 229 VAL A O 1
ATOM 1844 N N . SER A 1 230 ? -0.398 -12.845 10.596 1.00 91.19 230 SER A N 1
ATOM 1845 C CA . SER A 1 230 ? 0.448 -11.899 9.865 1.00 91.19 230 SER A CA 1
ATOM 1846 C C . SER A 1 230 ? 1.936 -12.191 10.050 1.00 91.19 230 SER A C 1
ATOM 1848 O O . SER A 1 230 ? 2.694 -11.976 9.105 1.00 91.19 230 SER A O 1
ATOM 1850 N N . GLN A 1 231 ? 2.354 -12.628 11.237 1.00 88.88 231 GLN A N 1
ATOM 1851 C CA . GLN A 1 231 ? 3.745 -12.946 11.540 1.00 88.88 231 GLN A CA 1
ATOM 1852 C C . GLN A 1 231 ? 4.180 -14.237 10.831 1.00 88.88 231 GLN A C 1
ATOM 1854 O O . GLN A 1 231 ? 5.144 -14.207 10.069 1.00 88.88 231 GLN A O 1
ATOM 1859 N N . ARG A 1 232 ? 3.375 -15.305 10.913 1.00 91.00 232 ARG A N 1
ATOM 1860 C CA . ARG A 1 232 ? 3.616 -16.563 10.175 1.00 91.00 232 ARG A CA 1
ATOM 1861 C C . ARG A 1 232 ? 3.739 -16.363 8.664 1.00 91.00 232 ARG A C 1
ATOM 1863 O O . ARG A 1 232 ? 4.564 -16.983 8.004 1.00 91.00 232 ARG A O 1
ATOM 1870 N N . ARG A 1 233 ? 2.932 -15.465 8.086 1.00 87.81 233 ARG A N 1
ATOM 1871 C CA . ARG A 1 233 ? 3.015 -15.126 6.652 1.00 87.81 233 ARG A CA 1
ATOM 1872 C C . ARG A 1 233 ? 4.319 -14.429 6.269 1.00 87.81 233 ARG A C 1
ATOM 1874 O O . ARG A 1 233 ? 4.675 -14.475 5.095 1.00 87.81 233 ARG A O 1
ATOM 1881 N N . LYS A 1 234 ? 4.971 -13.721 7.196 1.00 82.31 234 LYS A N 1
ATOM 1882 C CA . LYS A 1 234 ? 6.288 -13.120 6.946 1.00 82.31 234 LYS A CA 1
ATOM 1883 C C . LYS A 1 234 ? 7.365 -14.191 6.967 1.00 82.31 234 LYS A C 1
ATOM 1885 O O . LYS A 1 234 ? 8.145 -14.232 6.030 1.00 82.31 234 LYS A O 1
ATOM 1890 N N . GLU A 1 235 ? 7.329 -15.066 7.968 1.00 79.44 235 GLU A N 1
ATOM 1891 C CA . GLU A 1 235 ? 8.256 -16.197 8.107 1.00 79.44 235 GLU A CA 1
ATOM 1892 C C . GLU A 1 235 ? 8.209 -17.123 6.890 1.00 79.44 235 GLU A C 1
ATOM 1894 O O . GLU A 1 235 ? 9.248 -17.470 6.359 1.00 79.44 235 GLU A O 1
ATOM 1899 N N . TYR A 1 236 ? 7.020 -17.433 6.363 1.00 77.50 236 TYR A N 1
ATOM 1900 C CA . TYR A 1 236 ? 6.886 -18.258 5.154 1.00 77.50 236 TYR A CA 1
ATOM 1901 C C . TYR A 1 236 ? 7.429 -17.601 3.867 1.00 77.50 236 TYR A C 1
ATOM 1903 O O . TYR A 1 236 ? 7.653 -18.276 2.868 1.00 77.50 236 TYR A O 1
ATOM 1911 N N . ARG A 1 237 ? 7.545 -16.267 3.832 1.00 70.81 237 ARG A N 1
ATOM 1912 C CA . ARG A 1 237 ? 8.010 -15.522 2.646 1.00 70.81 237 ARG A CA 1
ATOM 1913 C C . ARG A 1 237 ? 9.506 -15.208 2.679 1.00 70.81 237 ARG A C 1
ATOM 1915 O O . ARG A 1 237 ? 9.990 -14.653 1.691 1.00 70.81 237 ARG A O 1
ATOM 1922 N N . GLN A 1 238 ? 10.163 -15.447 3.811 1.00 54.19 238 GLN A N 1
ATOM 1923 C CA . GLN A 1 238 ? 11.616 -15.383 3.952 1.00 54.19 238 GLN A CA 1
ATOM 1924 C C . GLN A 1 238 ? 12.212 -16.723 3.535 1.00 54.19 238 GLN A C 1
ATOM 1926 O O . GLN A 1 238 ? 13.289 -16.673 2.908 1.00 54.19 238 GLN A O 1
#

Solvent-accessible surface area (backbone atoms only — not comparable to full-atom values): 13756 Å² total; per-residue (Å²): 131,64,92,68,47,64,56,58,53,40,52,54,48,23,65,76,68,75,47,92,70,55,68,71,55,46,50,51,51,54,49,55,74,40,36,46,98,85,73,47,72,61,46,75,66,55,51,54,61,49,56,74,63,55,79,75,49,73,66,58,51,50,53,51,50,52,52,51,54,51,49,49,31,52,52,30,35,54,44,29,56,54,41,38,58,55,50,70,78,48,59,84,88,74,57,81,81,75,82,91,76,59,81,92,73,62,56,62,69,60,48,52,24,37,52,52,34,52,51,57,48,41,73,78,50,70,70,86,47,72,68,49,49,51,45,51,52,51,16,46,50,51,35,49,52,58,79,66,56,72,83,78,71,84,74,61,61,65,60,55,48,52,52,51,38,53,52,38,52,51,52,37,54,52,46,50,37,58,69,69,69,50,96,67,54,75,64,55,53,53,49,50,48,50,55,23,54,77,70,74,40,50,78,88,39,68,64,43,42,51,49,54,38,49,57,38,50,52,53,37,52,55,52,53,49,52,53,53,54,56,49,54,55,50,63,76,72,106

Sequence (238 aa):
MPRGGWSKAKDVFCAKFRSNVGTKEFKKIAQKALTSSSGRQCSNREFMLEATKRRKTVLTLFEENTLFESKIQADALKLFKEKLSLIKQQRVEEVERTKKISSLKVDTLRLDAVIKAVETYVRDYTPKTMSDIARLLQAAQICYQEMTRKEAKPSEWKECILKKIGLLEAKMKLLSKVREFGVLSSEEKLEAKKIMRELNLRACLQHDLSEAIAIFSEKCAVYSKKLEVSQRRKEYRQ

Nearest PDB structures (foldseek):
  2psm-assembly2_B  TM=3.078E-01  e=3.962E+00  Mus musculus
  8wt9-assembly1_D  TM=3.039E-01  e=3.962E+00  Escherichia coli
  8wt7-assembly1_C  TM=3.041E-01  e=4.870E+00  Escherichia coli

Foldseek 3Di:
DDPPPLVVVQVVVCVVVVHDDDSVVSVVVVQVVQADPVRHGNDPVNVVVVVVVPDQDPVNVVVVVVVVLVVLLVLLLVQLVVQLVVLVVDALVPQDDADDDDPVRDPVSNLVSLVVSLVVVCVVPPDDDPRSVSSSVSSSRVSSCVSPDDDDDPDCVLVVLVVLLVVLVVLLVLLVCLLVVHDDDPVSVVVVCVLLVVVVHDSVDNVSSVVSNVVSVVVSVVSVVVVVVVVVVVVVVD

Organism: NCBI:txid83296

pLDDT: mean 85.85, std 11.5, range [50.38, 96.88]

Radius of gyration: 34.13 Å; Cα contacts (8 Å, |Δi|>4): 143; chains: 1; bounding box: 68×68×78 Å

Mean predicted aligned error: 16.09 Å